Protein AF-A0A2A2HF12-F1 (afdb_monomer)

Radius of gyration: 17.42 Å; Cα contacts (8 Å, |Δi|>4): 321; chains: 1; bounding box: 44×40×50 Å

Organism: NCBI:txid1077256

InterPro domains:
  IPR019037 Restriction endonuclease, type II, Bsp6I [PF09504] (25-169)

Nearest PDB structures (foldseek):
  6e6w-assembly1_A  TM=2.725E-01  e=1.362E+00  Influenza A virus (A/California/04/2009(H1N1))
  6fs6-assembly3_C  TM=3.862E-01  e=2.871E+00  Influenza A virus (A/California/04/2009(H1N1))
  5w92-assembly1_A  TM=3.080E-01  e=2.104E+00  Influenza A virus (A/California/04/2009(H1N1))
  4awh-assembly2_B  TM=2.603E-01  e=9.982E-01  Influenza A virus (A/California/04/2009(H1N1))
  6fs7-assembly3_C  TM=2.817E-01  e=5.344E+00  Influenza A virus (A/California/04/2009(H1N1))

Foldseek 3Di:
DDFDWDWAAAPNDTWIFGWDADEPVCLVVLVVVLVVLQVVQVVCVVVVHDRDDDQLSQLNVCCHVVVKIFTDDIPPDDPVQPQAGIADPVVSFGEHEAEDQDPWDKDFDDLVCRGPWYKYKYQHDPPDSQQKIFIFTFPP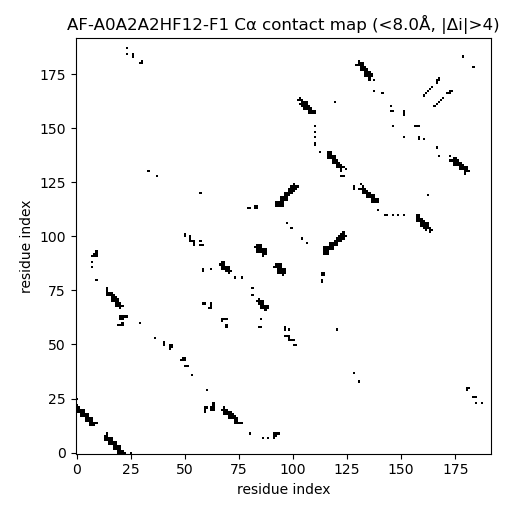VLSCVQDPPVNCVVVVGTDIHTCVPSPCVVPVTDTPDMDGSVCSNVVVVVPD

Structure (mmCIF, N/CA/C/O backbone):
data_AF-A0A2A2HF12-F1
#
_entry.id   AF-A0A2A2HF12-F1
#
loop_
_atom_site.group_PDB
_atom_site.id
_atom_site.type_symbol
_atom_site.label_atom_id
_atom_site.label_alt_id
_atom_site.label_comp_id
_atom_site.label_asym_id
_atom_site.label_entity_id
_atom_site.label_seq_id
_atom_site.pdbx_PDB_ins_code
_atom_site.Cartn_x
_atom_site.Cartn_y
_atom_site.Cartn_z
_atom_site.occupancy
_atom_site.B_iso_or_equiv
_atom_site.auth_seq_id
_atom_site.auth_comp_id
_atom_site.auth_asym_id
_atom_site.auth_atom_id
_atom_site.pdbx_PDB_model_num
ATOM 1 N N . MET A 1 1 ? 0.488 15.963 -9.360 1.00 73.38 1 MET A N 1
ATOM 2 C CA . MET A 1 1 ? -0.071 15.610 -8.038 1.00 73.38 1 MET A CA 1
ATOM 3 C C . MET A 1 1 ? -0.333 16.863 -7.217 1.00 73.38 1 MET A C 1
ATOM 5 O O . MET A 1 1 ? 0.590 17.632 -6.963 1.00 73.38 1 MET A O 1
ATOM 9 N N . LEU A 1 2 ? -1.583 17.084 -6.809 1.00 78.38 2 LEU A N 1
ATOM 10 C CA . LEU A 1 2 ? -1.971 18.212 -5.957 1.00 78.38 2 LEU A CA 1
ATOM 11 C C . LEU A 1 2 ? -2.192 17.734 -4.520 1.00 78.38 2 LEU A C 1
ATOM 13 O O . LEU A 1 2 ? -2.883 16.739 -4.296 1.00 78.38 2 LEU A O 1
ATOM 17 N N . VAL A 1 3 ? -1.643 18.471 -3.552 1.00 89.88 3 VAL A N 1
ATOM 18 C CA . VAL A 1 3 ? -1.994 18.303 -2.137 1.00 89.88 3 VAL A CA 1
ATOM 19 C C . VAL A 1 3 ? -3.239 19.138 -1.858 1.00 89.88 3 VAL A C 1
ATOM 21 O O . VAL A 1 3 ? -3.262 20.338 -2.138 1.00 89.88 3 VAL A O 1
ATOM 24 N N . LYS A 1 4 ? -4.280 18.505 -1.321 1.00 93.56 4 LYS A N 1
ATOM 25 C CA . LYS A 1 4 ? -5.558 19.139 -0.977 1.00 93.56 4 LYS A CA 1
ATOM 26 C C . LYS A 1 4 ? -5.859 18.927 0.501 1.00 93.56 4 LYS A C 1
ATOM 28 O O . LYS A 1 4 ? -5.403 17.956 1.096 1.00 93.56 4 LYS A O 1
ATOM 33 N N . GLN A 1 5 ? -6.638 19.830 1.086 1.00 95.38 5 GLN A N 1
ATOM 34 C CA . GLN A 1 5 ? -7.164 19.642 2.434 1.00 95.38 5 GLN A CA 1
ATOM 35 C C . GLN A 1 5 ? -8.533 18.984 2.371 1.00 95.38 5 GLN A C 1
ATOM 37 O O . GLN A 1 5 ? -9.434 19.495 1.710 1.00 95.38 5 GLN A O 1
ATOM 42 N N . HIS A 1 6 ? -8.674 17.867 3.075 1.00 95.88 6 HIS A N 1
ATOM 43 C CA . HIS A 1 6 ? -9.918 17.119 3.184 1.00 95.88 6 HIS A CA 1
ATOM 44 C C . HIS A 1 6 ? -10.176 16.710 4.632 1.00 95.88 6 HIS A C 1
ATOM 46 O O . HIS A 1 6 ? -9.245 16.518 5.415 1.00 95.88 6 HIS A O 1
ATOM 52 N N . GLU A 1 7 ? -11.451 16.577 4.984 1.00 95.12 7 GLU A N 1
ATOM 53 C CA . GLU A 1 7 ? -11.838 15.911 6.222 1.00 95.12 7 GLU A CA 1
ATOM 54 C C . GLU A 1 7 ? -11.757 14.394 6.045 1.00 95.12 7 GLU A C 1
ATOM 56 O O . GLU A 1 7 ? -12.198 13.852 5.029 1.00 95.12 7 GLU A O 1
ATOM 61 N N . ILE A 1 8 ? -11.193 13.719 7.043 1.00 94.62 8 ILE A N 1
ATOM 62 C CA . ILE A 1 8 ? -11.140 12.261 7.140 1.00 94.62 8 ILE A CA 1
ATOM 63 C C . ILE A 1 8 ? -11.745 11.813 8.467 1.00 94.62 8 ILE A C 1
ATOM 65 O O . ILE A 1 8 ? -11.625 12.502 9.482 1.00 94.62 8 ILE A O 1
ATOM 69 N N . MET A 1 9 ? -12.360 10.636 8.463 1.00 92.81 9 MET A N 1
ATOM 70 C CA . MET A 1 9 ? -12.906 10.010 9.664 1.00 92.81 9 MET A CA 1
ATOM 71 C C . MET A 1 9 ? -11.936 8.959 10.197 1.00 92.81 9 MET A C 1
ATOM 73 O O . MET A 1 9 ? -11.606 8.015 9.488 1.00 92.81 9 MET A O 1
ATOM 77 N N . VAL A 1 10 ? -11.511 9.108 11.451 1.00 90.38 10 VAL A N 1
ATOM 78 C CA . VAL A 1 10 ? -10.697 8.122 12.178 1.00 90.38 10 VAL A CA 1
ATOM 79 C C . VAL A 1 10 ? -11.354 7.897 13.535 1.00 90.38 10 VAL A C 1
ATOM 81 O O . VAL A 1 10 ? -11.611 8.859 14.258 1.00 90.38 10 VAL A O 1
ATOM 84 N N . ASP A 1 11 ? -11.696 6.650 13.864 1.00 86.56 11 ASP A N 1
ATOM 85 C CA . ASP A 1 11 ? -12.402 6.283 15.102 1.00 86.56 11 ASP A CA 1
ATOM 86 C C . ASP A 1 11 ? -13.636 7.149 15.402 1.00 86.56 11 ASP A C 1
ATOM 88 O O . ASP A 1 11 ? -13.843 7.649 16.512 1.00 86.56 11 ASP A O 1
ATOM 92 N N . ASN A 1 12 ? -14.477 7.335 14.380 1.00 88.12 12 ASN A N 1
ATOM 93 C CA . ASN A 1 12 ? -15.700 8.146 14.430 1.00 88.12 12 ASN A CA 1
ATOM 94 C C . ASN A 1 12 ? -15.470 9.631 14.772 1.00 88.12 12 ASN A C 1
ATOM 96 O O . ASN A 1 12 ? -16.399 10.322 15.193 1.00 88.12 12 ASN A O 1
ATOM 100 N N . LYS A 1 13 ? -14.251 10.145 14.580 1.00 91.50 13 LYS A N 1
ATOM 101 C CA . LYS A 1 13 ? -13.913 11.564 14.731 1.00 91.50 13 LYS A CA 1
ATOM 102 C C . LYS A 1 13 ? -13.411 12.133 13.411 1.00 91.50 13 LYS A C 1
ATOM 104 O O . LYS A 1 13 ? -12.653 11.474 12.706 1.00 91.50 13 LYS A O 1
ATOM 109 N N . SER A 1 14 ? -13.829 13.361 13.110 1.00 93.00 14 SER A N 1
ATOM 110 C CA . SER A 1 14 ? -13.362 14.094 11.931 1.00 93.00 14 SER A CA 1
ATOM 111 C C . SER A 1 14 ? -12.037 14.794 12.227 1.00 93.00 14 SER A C 1
ATOM 113 O O . SER A 1 14 ? -11.869 15.419 13.280 1.00 93.00 14 SER A O 1
ATOM 115 N N . TYR A 1 15 ? -11.108 14.693 11.283 1.00 93.94 15 TYR A N 1
ATOM 116 C CA . TYR A 1 15 ? -9.823 15.375 11.293 1.00 93.94 15 TYR A CA 1
ATOM 117 C C . TYR A 1 15 ? -9.577 16.041 9.944 1.00 93.94 15 TYR A C 1
ATOM 119 O O . TYR A 1 15 ? -9.858 15.465 8.898 1.00 93.94 15 TYR A O 1
ATOM 127 N N . LEU A 1 16 ? -8.982 17.234 9.961 1.00 95.44 16 LEU A N 1
ATOM 128 C CA . LEU A 1 16 ? -8.516 17.884 8.740 1.00 95.44 16 LEU A CA 1
ATOM 129 C C . LEU A 1 16 ? -7.139 17.328 8.361 1.00 95.44 16 LEU A C 1
ATOM 131 O O . LEU A 1 16 ? -6.196 17.425 9.154 1.00 95.44 16 LEU A O 1
ATOM 135 N N . ALA A 1 17 ? -7.015 16.792 7.151 1.00 94.44 17 ALA A N 1
ATOM 136 C CA . ALA A 1 17 ? -5.791 16.201 6.636 1.00 94.44 17 ALA A CA 1
ATOM 137 C C . ALA A 1 17 ? -5.347 16.852 5.320 1.00 94.44 17 ALA A C 1
ATOM 139 O O . ALA A 1 17 ? -6.160 17.144 4.445 1.00 94.44 17 ALA A O 1
ATOM 140 N N . ASP A 1 18 ? -4.038 17.050 5.185 1.00 95.00 18 ASP A N 1
ATOM 141 C CA . ASP A 1 18 ? -3.383 17.336 3.917 1.00 95.00 18 ASP A CA 1
ATOM 142 C C . ASP A 1 18 ? -3.177 15.997 3.193 1.00 95.00 18 ASP A C 1
ATOM 144 O O . ASP A 1 18 ? -2.367 15.165 3.618 1.00 95.00 18 ASP A O 1
ATOM 148 N N . VAL A 1 19 ? -3.909 15.783 2.103 1.00 95.38 19 VAL A N 1
ATOM 149 C CA . VAL A 1 19 ? -3.901 14.534 1.337 1.00 95.38 19 VAL A CA 1
ATOM 150 C C . VAL A 1 19 ? -3.358 14.736 -0.070 1.00 95.38 19 VAL A C 1
ATOM 152 O O . VAL A 1 19 ? -3.600 15.766 -0.701 1.00 95.38 19 VAL A O 1
ATOM 155 N N . THR A 1 20 ? -2.631 13.741 -0.570 1.00 95.88 20 THR A N 1
ATOM 156 C CA . THR A 1 20 ? -2.231 13.656 -1.978 1.00 95.88 20 THR A CA 1
ATOM 157 C C . THR A 1 20 ? -3.188 12.717 -2.694 1.00 95.88 20 THR A C 1
ATOM 159 O O . THR A 1 20 ? -3.392 11.585 -2.256 1.00 95.88 20 THR A O 1
ATOM 162 N N . ILE A 1 21 ? -3.757 13.188 -3.802 1.00 95.25 21 ILE A N 1
ATOM 163 C CA . ILE A 1 21 ? -4.673 12.413 -4.643 1.00 95.25 21 ILE A CA 1
ATOM 164 C C . ILE A 1 21 ? -4.013 12.276 -6.020 1.00 95.25 21 ILE A C 1
ATOM 166 O O . ILE A 1 21 ? -3.978 13.263 -6.758 1.00 95.25 21 ILE A O 1
ATOM 170 N N . PRO A 1 22 ? -3.418 11.112 -6.336 1.00 93.31 22 PRO A N 1
ATOM 171 C CA . PRO A 1 22 ? -2.867 10.847 -7.658 1.00 93.31 22 PRO A CA 1
ATOM 172 C C . PRO A 1 22 ? -3.969 10.817 -8.713 1.00 93.31 22 PRO A C 1
ATOM 174 O O . PRO A 1 22 ? -5.033 10.240 -8.489 1.00 93.31 22 PRO A O 1
ATOM 177 N N . GLU A 1 23 ? -3.696 11.403 -9.871 1.00 91.31 23 GLU A N 1
ATOM 178 C CA . GLU A 1 23 ? -4.599 11.378 -11.021 1.00 91.31 23 GLU A CA 1
ATOM 179 C C . GLU A 1 23 ? -3.947 10.607 -12.180 1.00 91.31 23 GLU A C 1
ATOM 181 O O . GLU A 1 23 ? -2.720 10.523 -12.246 1.00 91.31 23 GLU A O 1
ATOM 186 N N . PRO A 1 24 ? -4.720 10.058 -13.136 1.00 89.81 24 PRO A N 1
ATOM 187 C CA . PRO A 1 24 ? -4.148 9.354 -14.287 1.00 89.81 24 PRO A CA 1
ATOM 188 C C . PRO A 1 24 ? -3.141 10.189 -15.092 1.00 89.81 24 PRO A C 1
ATOM 190 O O . PRO A 1 24 ? -2.197 9.641 -15.651 1.00 89.81 24 PRO A O 1
ATOM 193 N N . SER A 1 25 ? -3.289 11.518 -15.109 1.00 90.88 25 SER A N 1
ATOM 194 C CA . SER A 1 25 ? -2.327 12.438 -15.732 1.00 90.88 25 SER A CA 1
ATOM 195 C C . SER A 1 25 ? -0.954 12.459 -15.056 1.00 90.88 25 SER A C 1
ATOM 197 O O . SER A 1 25 ? -0.003 12.973 -15.634 1.00 90.88 25 SER A O 1
ATOM 199 N N . ASP A 1 26 ? -0.831 11.929 -13.837 1.00 91.75 26 ASP A N 1
ATOM 200 C CA . ASP A 1 26 ? 0.446 11.810 -13.138 1.00 91.75 26 ASP A CA 1
ATOM 201 C C . ASP A 1 26 ? 1.234 10.556 -13.558 1.00 91.75 26 ASP A C 1
ATOM 203 O O . ASP A 1 26 ? 2.390 10.420 -13.160 1.00 91.75 26 ASP A O 1
ATOM 207 N N . LEU A 1 27 ? 0.651 9.641 -14.345 1.00 91.56 27 LEU A N 1
ATOM 208 C CA . LEU A 1 27 ? 1.225 8.322 -14.642 1.00 91.56 27 LEU A CA 1
ATOM 209 C C . LEU A 1 27 ? 2.630 8.385 -15.262 1.00 91.56 27 LEU A C 1
ATOM 211 O O . LEU A 1 27 ? 3.490 7.590 -14.887 1.00 91.56 27 LEU A O 1
ATOM 215 N N . ASP A 1 28 ? 2.906 9.375 -16.112 1.00 91.88 28 ASP A N 1
ATOM 216 C CA . ASP A 1 28 ? 4.245 9.584 -16.679 1.00 91.88 28 ASP A CA 1
ATOM 217 C C . ASP A 1 28 ? 5.303 9.837 -15.593 1.00 91.88 28 ASP A C 1
ATOM 219 O O . ASP A 1 28 ? 6.453 9.415 -15.729 1.00 91.88 28 ASP A O 1
ATOM 223 N N . TYR A 1 29 ? 4.936 10.495 -14.487 1.00 92.88 29 T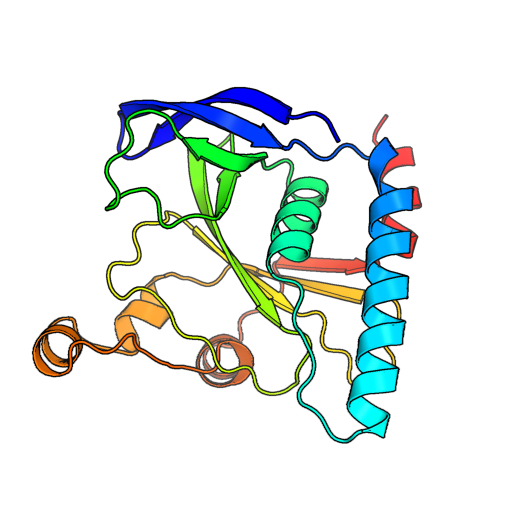YR A N 1
ATOM 224 C CA . TYR A 1 29 ? 5.828 10.658 -13.338 1.00 92.88 29 TYR A CA 1
ATOM 225 C C . TYR A 1 29 ? 6.014 9.348 -12.576 1.00 92.88 29 TYR A C 1
ATOM 227 O O . TYR A 1 29 ? 7.117 9.080 -12.105 1.00 92.88 29 TYR A O 1
ATOM 235 N N . PHE A 1 30 ? 4.972 8.518 -12.464 1.00 93.25 30 PHE A N 1
ATOM 236 C CA . PHE A 1 30 ? 5.097 7.213 -11.813 1.00 93.25 30 PHE A CA 1
ATOM 237 C C . PHE A 1 30 ? 6.054 6.294 -12.572 1.00 93.25 30 PHE A C 1
ATOM 239 O O . PHE A 1 30 ? 6.917 5.678 -11.950 1.00 93.25 30 PHE A O 1
ATOM 246 N N . ILE A 1 31 ? 5.935 6.251 -13.901 1.00 92.81 31 ILE A N 1
ATOM 247 C CA . ILE A 1 31 ? 6.840 5.508 -14.787 1.00 92.81 31 ILE A CA 1
ATOM 248 C C . ILE A 1 31 ? 8.278 6.002 -14.591 1.00 92.81 31 ILE A C 1
ATOM 250 O O . ILE A 1 31 ? 9.157 5.205 -14.278 1.00 92.81 31 ILE A O 1
ATOM 254 N N . GLN A 1 32 ? 8.510 7.317 -14.650 1.00 93.69 32 GLN A N 1
ATOM 255 C CA . GLN A 1 32 ? 9.850 7.883 -14.453 1.00 93.69 32 GLN A CA 1
ATOM 256 C C . GLN A 1 32 ? 10.453 7.571 -13.076 1.00 93.69 32 GLN A C 1
ATOM 258 O O . GLN A 1 32 ? 11.658 7.345 -12.972 1.00 93.69 32 GLN A O 1
ATOM 263 N N . ILE A 1 33 ? 9.652 7.592 -12.003 1.00 94.25 33 ILE A N 1
ATOM 264 C CA . ILE A 1 33 ? 10.124 7.237 -10.656 1.00 94.25 33 ILE A CA 1
ATOM 265 C C . ILE A 1 33 ? 10.504 5.756 -10.604 1.00 94.25 33 ILE A C 1
ATOM 267 O O . ILE A 1 33 ? 11.565 5.423 -10.078 1.00 94.25 33 ILE A O 1
ATOM 271 N N . TYR A 1 34 ? 9.660 4.885 -11.161 1.00 92.56 34 TYR A N 1
ATOM 272 C CA . TYR A 1 34 ? 9.899 3.447 -11.197 1.00 92.56 34 TYR A CA 1
ATOM 273 C C . TYR A 1 34 ? 11.176 3.098 -11.973 1.00 92.56 34 TYR A C 1
ATOM 275 O O . TYR A 1 34 ? 11.995 2.336 -11.471 1.00 92.56 34 TYR A O 1
ATOM 283 N N . GLU A 1 35 ? 11.388 3.695 -13.147 1.00 91.94 35 GLU A N 1
ATOM 284 C CA . GLU A 1 35 ? 12.591 3.471 -13.962 1.00 91.94 35 GLU A CA 1
ATOM 285 C C . GLU A 1 35 ? 13.860 3.902 -13.221 1.00 91.94 35 GLU A C 1
ATOM 287 O O . GLU A 1 35 ? 14.800 3.126 -13.090 1.00 91.94 35 GLU A O 1
ATOM 292 N N . LYS A 1 36 ? 13.859 5.096 -12.615 1.00 94.25 36 LYS A N 1
ATOM 293 C CA . LYS A 1 36 ? 15.002 5.579 -11.818 1.00 94.25 36 LYS A CA 1
ATOM 294 C C . LYS A 1 36 ? 15.292 4.709 -10.603 1.00 94.25 36 LYS A C 1
ATOM 296 O O . LYS A 1 36 ? 16.439 4.579 -10.179 1.00 94.25 36 LYS A O 1
ATOM 301 N N . TRP A 1 37 ? 14.247 4.174 -9.988 1.00 92.69 37 TRP A N 1
ATOM 302 C CA . TRP A 1 37 ? 14.384 3.251 -8.874 1.00 92.69 37 TRP A CA 1
ATOM 303 C C . TRP A 1 37 ? 14.970 1.916 -9.308 1.00 92.69 37 TRP A C 1
ATOM 305 O O . TRP A 1 37 ? 15.816 1.371 -8.601 1.00 92.69 37 TRP A O 1
ATOM 315 N N . PHE A 1 38 ? 14.548 1.416 -10.464 1.00 90.00 38 PHE A N 1
ATOM 316 C CA . PHE A 1 38 ? 15.109 0.210 -11.040 1.00 90.00 38 PHE A CA 1
ATOM 317 C C . PHE A 1 38 ? 16.602 0.384 -11.348 1.00 90.00 38 PHE A C 1
ATOM 319 O O . PHE A 1 38 ? 17.396 -0.410 -10.848 1.00 90.00 38 PHE A O 1
ATOM 326 N N . ASP A 1 39 ? 16.993 1.480 -12.007 1.00 91.38 39 ASP A N 1
ATOM 327 C CA . ASP A 1 39 ? 18.406 1.809 -12.255 1.00 91.38 39 ASP A CA 1
ATOM 328 C C . ASP A 1 39 ? 19.221 1.824 -10.946 1.00 91.38 39 ASP A C 1
ATOM 330 O O . ASP A 1 39 ? 20.335 1.305 -10.869 1.00 91.38 39 ASP A O 1
ATOM 334 N N . LEU A 1 40 ? 18.660 2.398 -9.873 1.00 92.81 40 LEU A N 1
ATOM 335 C CA . LEU A 1 40 ? 19.301 2.409 -8.558 1.00 92.81 40 LEU A CA 1
ATOM 336 C C . LEU A 1 40 ? 19.463 0.996 -7.981 1.00 92.81 40 LEU A C 1
ATOM 338 O O . LEU A 1 40 ? 20.497 0.705 -7.383 1.00 92.81 40 LEU A O 1
ATOM 342 N N . ILE A 1 41 ? 18.457 0.130 -8.116 1.00 89.94 41 ILE A N 1
ATOM 343 C CA . ILE A 1 41 ? 18.537 -1.260 -7.653 1.00 89.94 41 ILE A CA 1
ATOM 344 C C . ILE A 1 41 ? 19.634 -2.012 -8.399 1.00 89.94 41 ILE A C 1
ATOM 346 O O . ILE A 1 41 ? 20.419 -2.693 -7.742 1.00 89.94 41 ILE A O 1
ATOM 350 N N . GLU A 1 42 ? 19.707 -1.880 -9.724 1.00 88.69 42 GLU A N 1
ATOM 351 C CA . GLU A 1 42 ? 20.742 -2.540 -10.525 1.00 88.69 42 GLU A CA 1
ATOM 352 C C . GLU A 1 42 ? 22.137 -2.105 -10.074 1.00 88.69 42 GLU A C 1
ATOM 354 O O . GLU A 1 42 ? 22.982 -2.950 -9.775 1.00 88.69 42 GLU A O 1
ATOM 359 N N . LEU A 1 43 ? 22.345 -0.797 -9.892 1.00 91.75 43 LEU A N 1
ATOM 360 C CA . LEU A 1 43 ? 23.600 -0.271 -9.358 1.00 91.75 43 LEU A CA 1
ATOM 361 C C . LEU A 1 43 ? 23.911 -0.843 -7.967 1.00 91.75 43 LEU A C 1
ATOM 363 O O . LEU A 1 43 ? 25.026 -1.288 -7.718 1.00 91.75 43 LEU A O 1
ATOM 367 N N . LEU A 1 44 ? 22.949 -0.866 -7.041 1.00 91.62 44 LEU A N 1
ATOM 368 C CA . LEU A 1 44 ? 23.165 -1.420 -5.698 1.00 91.62 44 LEU A CA 1
ATOM 369 C C . LEU A 1 44 ? 23.506 -2.917 -5.730 1.00 91.62 44 LEU A C 1
ATOM 371 O O . LEU A 1 44 ? 24.363 -3.357 -4.956 1.00 91.62 44 LEU A O 1
ATOM 375 N N . ASP A 1 45 ? 22.877 -3.681 -6.622 1.00 87.75 45 ASP A N 1
ATOM 376 C CA . ASP A 1 45 ? 23.154 -5.103 -6.815 1.00 87.75 45 ASP A CA 1
ATOM 377 C C . ASP A 1 45 ? 24.590 -5.325 -7.331 1.00 87.75 45 ASP A C 1
ATOM 379 O O . ASP A 1 45 ? 25.277 -6.230 -6.843 1.00 87.75 45 ASP A O 1
ATOM 383 N N . GLU A 1 46 ? 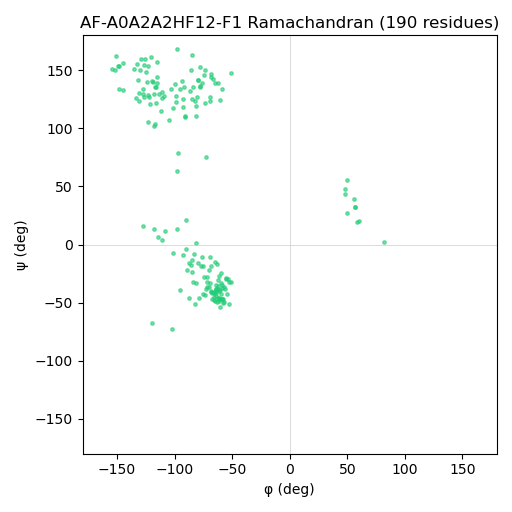25.105 -4.468 -8.224 1.00 91.00 46 GLU A N 1
ATOM 384 C CA . GLU A 1 46 ? 26.512 -4.503 -8.669 1.00 91.00 46 GLU A CA 1
ATOM 385 C C . GLU A 1 46 ? 27.495 -4.328 -7.499 1.00 91.00 46 GLU A C 1
ATOM 387 O O . GLU A 1 46 ? 28.524 -5.010 -7.424 1.00 91.00 46 GLU A O 1
ATOM 392 N N . PHE A 1 47 ? 27.153 -3.471 -6.534 1.00 92.38 47 PHE A N 1
ATOM 393 C CA . PHE A 1 47 ? 27.925 -3.279 -5.301 1.00 92.38 47 PHE A CA 1
ATOM 394 C C . PHE A 1 47 ? 27.643 -4.336 -4.222 1.00 92.38 47 PHE A C 1
ATOM 396 O O . PHE A 1 47 ? 28.247 -4.284 -3.146 1.00 92.38 47 PHE A O 1
ATOM 403 N N . LYS A 1 48 ? 26.771 -5.319 -4.490 1.00 89.44 48 LYS A N 1
ATOM 404 C CA . LYS A 1 48 ? 26.316 -6.338 -3.525 1.00 89.44 48 LYS A CA 1
ATOM 405 C C . LYS A 1 48 ? 25.694 -5.721 -2.267 1.00 89.44 48 LYS A C 1
ATOM 407 O O . LYS A 1 48 ? 25.822 -6.264 -1.166 1.00 89.44 48 LYS A O 1
ATOM 412 N N . CYS A 1 49 ? 25.053 -4.568 -2.421 1.00 87.88 49 CYS A N 1
ATOM 413 C CA . CYS A 1 49 ? 24.302 -3.905 -1.368 1.00 87.88 49 CYS A CA 1
ATOM 414 C C . CYS A 1 49 ? 22.876 -4.462 -1.278 1.00 87.88 49 CYS A C 1
ATOM 416 O O . CYS A 1 49 ? 22.373 -5.112 -2.189 1.00 87.88 49 CYS A O 1
ATOM 418 N N . GLY A 1 50 ? 22.209 -4.202 -0.151 1.00 81.88 50 GLY A N 1
ATOM 419 C CA . GLY A 1 50 ? 20.778 -4.469 -0.042 1.00 81.88 50 GLY A CA 1
ATOM 420 C C . GLY A 1 50 ? 19.983 -3.542 -0.962 1.00 81.88 50 GLY A C 1
ATOM 421 O O . GLY A 1 50 ? 20.308 -2.360 -1.089 1.00 81.88 50 GLY A O 1
ATOM 422 N N . ARG A 1 51 ? 18.921 -4.072 -1.572 1.00 86.38 51 ARG A N 1
ATOM 423 C CA . ARG A 1 51 ? 18.000 -3.286 -2.396 1.00 86.38 51 ARG A CA 1
ATOM 424 C C . ARG A 1 51 ? 17.195 -2.314 -1.537 1.00 86.38 51 ARG A C 1
ATOM 426 O O . ARG A 1 51 ? 16.780 -2.648 -0.429 1.00 86.38 51 ARG A O 1
ATOM 433 N N . VAL A 1 52 ? 16.927 -1.130 -2.081 1.00 87.88 52 VAL A N 1
ATOM 434 C CA . VAL A 1 52 ? 16.024 -0.146 -1.469 1.00 87.88 52 VAL A CA 1
ATOM 435 C C . VAL A 1 52 ? 14.592 -0.437 -1.915 1.00 87.88 52 VAL A C 1
ATOM 437 O O . VAL A 1 52 ? 14.343 -0.627 -3.106 1.00 87.88 52 VAL A O 1
ATOM 440 N N . CYS A 1 53 ? 13.650 -0.464 -0.973 1.00 84.75 53 CYS A N 1
ATOM 441 C CA . CYS A 1 53 ? 12.216 -0.502 -1.266 1.00 84.75 53 CY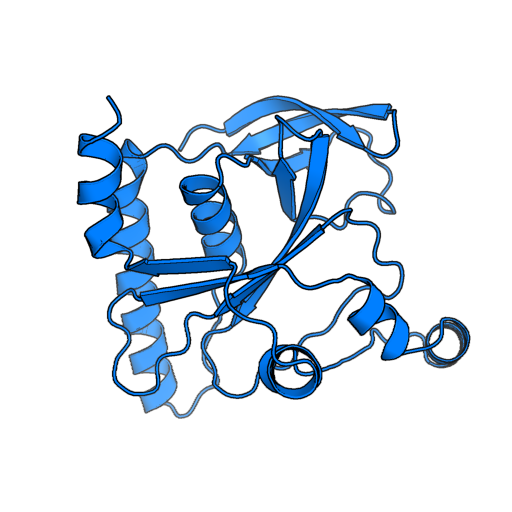S A CA 1
ATOM 442 C C . CYS A 1 53 ? 11.659 0.930 -1.281 1.00 84.75 53 CYS A C 1
ATOM 444 O O . CYS A 1 53 ? 12.052 1.736 -0.440 1.00 84.75 53 CYS A O 1
ATOM 446 N N . LEU A 1 54 ? 10.753 1.253 -2.210 1.00 84.88 54 LEU A N 1
ATOM 447 C CA . LEU A 1 54 ? 10.077 2.555 -2.244 1.00 84.88 54 LEU A CA 1
ATOM 448 C C . LEU A 1 54 ? 8.695 2.487 -1.583 1.00 84.88 54 LEU A C 1
ATOM 450 O O . LEU A 1 54 ? 7.668 2.456 -2.268 1.00 84.88 54 LEU A O 1
ATOM 454 N N . SER A 1 55 ? 8.666 2.504 -0.252 1.00 85.00 55 SER A N 1
ATOM 455 C CA . SER A 1 55 ? 7.428 2.551 0.540 1.00 85.00 55 SER A CA 1
ATOM 456 C C . SER A 1 55 ? 6.510 3.701 0.114 1.00 85.00 55 SER A C 1
ATOM 458 O O . SER A 1 55 ? 5.371 3.477 -0.290 1.00 85.00 55 SER A O 1
ATOM 460 N N . GLU A 1 56 ? 7.039 4.916 0.045 1.00 88.81 56 GLU A N 1
ATOM 461 C CA . GLU A 1 56 ? 6.273 6.139 -0.195 1.00 88.81 56 GLU A CA 1
ATOM 462 C C . GLU A 1 56 ? 5.713 6.202 -1.621 1.00 88.81 56 GLU A C 1
ATOM 464 O O . GLU A 1 56 ? 4.621 6.720 -1.862 1.00 88.81 56 GLU A O 1
ATOM 469 N N . PHE A 1 57 ? 6.448 5.649 -2.588 1.00 92.44 57 PHE A N 1
ATOM 470 C CA . PHE A 1 57 ? 5.957 5.488 -3.956 1.00 92.44 57 PHE A CA 1
ATOM 471 C C . PHE A 1 57 ? 4.825 4.462 -4.018 1.00 92.44 57 PHE A C 1
ATOM 473 O O . PHE A 1 57 ? 3.830 4.677 -4.709 1.00 92.44 57 PHE A O 1
ATOM 480 N N . SER A 1 58 ? 4.964 3.357 -3.282 1.00 94.19 58 SER A N 1
ATOM 481 C CA . SER A 1 58 ? 3.975 2.283 -3.267 1.00 94.19 58 SER A CA 1
ATOM 482 C C . SER A 1 58 ? 2.624 2.739 -2.702 1.00 94.19 58 SER A C 1
ATOM 484 O O . SER A 1 58 ? 1.587 2.357 -3.241 1.00 94.19 58 SER A O 1
ATOM 486 N N . GLU A 1 59 ? 2.621 3.645 -1.718 1.00 95.50 59 GLU A N 1
ATOM 487 C CA . GLU A 1 59 ? 1.415 4.309 -1.201 1.00 95.50 59 GLU A CA 1
ATOM 488 C C . GLU A 1 59 ? 0.696 5.124 -2.287 1.00 95.50 59 GLU A C 1
ATOM 490 O O . GLU A 1 59 ? -0.521 5.027 -2.461 1.00 95.50 59 GLU A O 1
ATOM 495 N N . LEU A 1 60 ? 1.447 5.926 -3.051 1.00 95.12 60 LEU A N 1
ATOM 496 C CA . LEU A 1 60 ? 0.893 6.730 -4.141 1.00 95.12 60 LEU A CA 1
ATOM 497 C C . LEU A 1 60 ? 0.359 5.841 -5.269 1.00 95.12 60 LEU A C 1
ATOM 499 O O . LEU A 1 60 ? -0.719 6.102 -5.800 1.00 95.12 60 LEU A O 1
ATOM 503 N N . LEU A 1 61 ? 1.083 4.777 -5.617 1.00 94.69 61 LEU A N 1
ATOM 504 C CA . LEU A 1 61 ? 0.666 3.849 -6.665 1.00 94.69 61 LEU A CA 1
ATOM 505 C C . LEU A 1 61 ? -0.609 3.103 -6.257 1.00 94.69 61 LEU A C 1
ATOM 507 O O . LEU A 1 61 ? -1.528 2.960 -7.061 1.00 94.69 61 LEU A O 1
ATOM 511 N N . PHE A 1 62 ? -0.700 2.697 -4.988 1.00 96.19 62 PHE A N 1
ATOM 512 C CA . PHE A 1 62 ? -1.915 2.133 -4.413 1.00 96.19 62 PHE A CA 1
ATOM 513 C C . PHE A 1 62 ? -3.093 3.102 -4.515 1.00 96.19 62 PHE A C 1
ATOM 515 O O . PHE A 1 62 ? -4.177 2.702 -4.944 1.00 96.19 62 PHE A O 1
ATOM 522 N N . CYS A 1 63 ? -2.881 4.370 -4.151 1.00 96.19 63 CYS A N 1
ATOM 523 C CA . CYS A 1 63 ? -3.903 5.409 -4.231 1.00 96.19 63 CYS A CA 1
ATOM 524 C C . CYS A 1 63 ? -4.415 5.615 -5.657 1.00 96.19 63 CYS A C 1
ATOM 526 O O . CYS A 1 63 ? -5.629 5.693 -5.843 1.00 96.19 63 CYS A O 1
ATOM 528 N N . LEU A 1 64 ? -3.516 5.633 -6.647 1.00 94.62 64 LEU A N 1
ATOM 529 C CA . LEU A 1 64 ? -3.868 5.772 -8.060 1.00 94.62 64 LEU A CA 1
ATOM 530 C C . LEU A 1 64 ? -4.830 4.663 -8.512 1.00 94.62 64 LEU A C 1
ATOM 532 O O . LEU A 1 64 ? -5.874 4.952 -9.091 1.00 94.62 64 LEU A O 1
ATOM 536 N N . VAL A 1 65 ? -4.507 3.400 -8.214 1.00 94.75 65 VAL A N 1
ATOM 537 C CA . VAL A 1 65 ? -5.269 2.249 -8.733 1.00 94.75 65 VAL A CA 1
ATOM 538 C C . VAL A 1 65 ? -6.496 1.876 -7.891 1.00 94.75 65 VAL A C 1
ATOM 540 O O . VAL A 1 65 ? -7.386 1.200 -8.399 1.00 94.75 65 VAL A O 1
ATOM 543 N N . ASN A 1 66 ? -6.584 2.323 -6.631 1.00 94.69 66 ASN A N 1
ATOM 544 C CA . ASN A 1 66 ? -7.712 2.030 -5.729 1.00 94.69 66 ASN A CA 1
ATOM 545 C C . ASN A 1 66 ? -8.601 3.244 -5.406 1.00 94.69 66 ASN A C 1
ATOM 547 O O . ASN A 1 66 ? -9.536 3.113 -4.618 1.00 94.69 66 ASN A O 1
ATOM 551 N N . ASN A 1 67 ? -8.343 4.415 -6.002 1.00 93.88 67 ASN A N 1
ATOM 552 C CA . ASN A 1 67 ? -9.043 5.672 -5.696 1.00 93.88 67 ASN A CA 1
ATOM 553 C C . ASN A 1 67 ? -8.985 6.050 -4.201 1.00 93.88 67 ASN A C 1
ATOM 555 O O . ASN A 1 67 ? -9.961 6.536 -3.622 1.00 93.88 67 ASN A O 1
ATOM 559 N N . CYS A 1 68 ? -7.833 5.812 -3.576 1.00 96.19 68 CYS A N 1
ATOM 560 C CA . CYS A 1 68 ? -7.566 6.203 -2.194 1.00 96.19 68 CYS A CA 1
ATOM 561 C C . CYS A 1 68 ? -6.787 7.520 -2.140 1.00 96.19 68 CYS A C 1
ATOM 563 O O . CYS A 1 68 ? -6.292 8.030 -3.145 1.00 96.19 68 CYS A O 1
ATOM 565 N N . TRP A 1 69 ? -6.695 8.088 -0.944 1.00 96.50 69 TRP A N 1
ATOM 566 C CA . TRP A 1 69 ? -5.940 9.301 -0.669 1.00 96.50 69 TRP A CA 1
ATOM 567 C C . TRP A 1 69 ? -4.729 8.962 0.184 1.00 96.50 69 TRP A C 1
ATOM 569 O O . TRP A 1 69 ? -4.876 8.308 1.216 1.00 96.50 69 TRP A O 1
ATOM 579 N N . ARG A 1 70 ? -3.548 9.447 -0.196 1.00 95.69 70 ARG A N 1
ATOM 580 C CA . ARG A 1 70 ? -2.364 9.340 0.656 1.00 95.69 70 ARG A CA 1
ATOM 581 C C . ARG A 1 70 ? -2.410 10.442 1.707 1.00 95.69 70 ARG A C 1
ATOM 583 O O . ARG A 1 70 ? -2.521 11.619 1.353 1.00 95.69 70 ARG A O 1
ATOM 590 N N . CYS A 1 71 ? -2.289 10.090 2.979 1.00 92.94 71 CYS A N 1
ATOM 591 C CA . CYS A 1 71 ? -2.350 11.041 4.084 1.00 92.94 71 CYS A CA 1
ATOM 592 C C . CYS A 1 71 ? -0.952 11.569 4.429 1.00 92.94 71 CYS A C 1
ATOM 594 O O . CYS A 1 71 ? -0.135 10.859 4.998 1.00 92.94 71 CYS A O 1
ATOM 596 N N . ASN A 1 72 ? -0.666 12.843 4.135 1.00 89.31 72 ASN A N 1
ATOM 597 C CA . ASN A 1 72 ? 0.656 13.424 4.414 1.00 89.31 72 ASN A CA 1
ATOM 598 C C . ASN A 1 72 ? 0.742 13.987 5.838 1.00 89.31 72 ASN A C 1
ATOM 600 O O . ASN A 1 72 ? 1.723 13.803 6.559 1.00 89.31 72 ASN A O 1
ATOM 604 N N . ASN A 1 73 ? -0.288 14.731 6.243 1.00 87.94 73 ASN A N 1
ATOM 605 C CA . ASN A 1 73 ? -0.343 15.364 7.551 1.00 87.94 73 ASN A CA 1
ATOM 606 C C . ASN A 1 73 ? -1.785 15.448 8.036 1.00 87.94 73 ASN A C 1
ATOM 608 O O . ASN A 1 73 ? -2.660 15.873 7.296 1.00 87.94 73 ASN A O 1
ATOM 612 N N . ILE A 1 74 ? -2.025 15.087 9.293 1.00 89.44 74 ILE A N 1
ATOM 613 C CA . ILE A 1 74 ? -3.358 15.104 9.896 1.00 89.44 74 ILE A CA 1
ATOM 614 C C . ILE A 1 74 ? -3.295 16.033 11.104 1.00 89.44 74 ILE A C 1
ATOM 616 O O . ILE A 1 74 ? -2.490 15.834 12.019 1.00 89.44 74 ILE A O 1
ATOM 620 N N . LYS A 1 75 ? -4.112 17.084 11.097 1.00 88.56 75 LYS A N 1
ATOM 621 C CA . LYS A 1 75 ? -4.093 18.119 12.132 1.00 88.56 75 LYS A CA 1
ATOM 622 C C . LYS A 1 75 ? -4.798 17.620 13.389 1.00 88.56 75 LYS A C 1
ATOM 624 O O . LYS A 1 75 ? -5.880 17.048 13.316 1.00 88.56 75 LYS A O 1
ATOM 629 N N . ASN A 1 76 ? -4.200 17.894 14.549 1.00 85.44 76 ASN A N 1
ATOM 630 C CA . ASN A 1 76 ? -4.760 17.597 15.875 1.00 85.44 76 ASN A CA 1
ATOM 631 C C . ASN A 1 76 ? -5.087 16.113 16.135 1.00 85.44 76 ASN A C 1
ATOM 633 O O . ASN A 1 76 ? -5.841 15.803 17.059 1.00 85.44 76 ASN A O 1
ATOM 637 N N . ILE A 1 77 ? -4.510 15.189 15.361 1.00 83.25 77 ILE A N 1
ATOM 638 C CA . ILE A 1 77 ? -4.615 13.758 15.642 1.00 83.25 77 ILE A CA 1
ATOM 639 C C . ILE A 1 77 ? -3.625 13.364 16.742 1.00 83.25 77 ILE A C 1
ATOM 641 O O . ILE A 1 77 ? -2.496 13.860 16.803 1.00 83.25 77 ILE A O 1
ATOM 645 N N . SER A 1 78 ? -4.046 12.468 17.634 1.00 75.56 78 SER A N 1
ATOM 646 C CA . SER A 1 78 ? -3.124 11.893 18.613 1.00 75.56 78 SER A CA 1
ATOM 647 C C . SER A 1 78 ? -2.110 10.996 17.896 1.00 75.56 78 SER A C 1
ATOM 649 O O . SER A 1 78 ? -2.463 10.338 16.918 1.00 75.56 78 SER A O 1
ATOM 651 N N . LYS A 1 79 ? -0.867 10.918 18.394 1.00 69.56 79 LYS A N 1
ATOM 652 C CA . LYS A 1 79 ? 0.151 10.021 17.813 1.00 69.56 79 LYS A CA 1
ATOM 653 C C . LYS A 1 79 ? -0.311 8.561 17.740 1.00 69.56 79 LYS A C 1
ATOM 655 O O . LYS A 1 79 ? 0.082 7.884 16.811 1.00 69.56 79 LYS A O 1
ATOM 660 N N . ALA A 1 80 ? -1.173 8.116 18.658 1.00 61.69 80 ALA A N 1
ATOM 661 C CA . ALA A 1 80 ? -1.692 6.747 18.684 1.00 61.69 80 ALA A CA 1
ATOM 662 C C . ALA A 1 80 ? -2.656 6.404 17.528 1.00 61.69 80 ALA A C 1
ATOM 664 O O . ALA A 1 80 ? -3.008 5.242 17.369 1.00 61.69 80 ALA A O 1
ATOM 665 N N . TYR A 1 81 ? -3.101 7.399 16.749 1.00 64.00 81 TYR A N 1
ATOM 666 C CA . TYR A 1 81 ? -3.988 7.209 15.593 1.00 64.00 81 TYR A CA 1
ATOM 667 C C . TYR A 1 81 ? -3.308 7.562 14.263 1.00 64.00 81 TYR A C 1
ATOM 669 O O . TYR A 1 81 ? -3.984 7.623 13.244 1.00 64.00 81 TYR A O 1
ATOM 677 N N . LYS A 1 82 ? -2.003 7.867 14.259 1.00 67.62 82 LYS A N 1
ATOM 678 C CA . LYS A 1 82 ? -1.288 8.344 13.061 1.00 67.62 82 LYS A CA 1
ATOM 679 C C . LYS A 1 82 ? -0.519 7.232 12.331 1.00 67.62 82 LYS A C 1
ATOM 681 O O . LYS A 1 82 ? 0.320 7.535 11.493 1.00 67.62 82 LYS A O 1
ATOM 686 N N . ASP A 1 83 ? -0.789 5.975 12.661 1.00 78.31 83 ASP A N 1
ATOM 687 C CA . ASP A 1 83 ? -0.089 4.818 12.099 1.00 78.31 83 ASP A CA 1
ATOM 688 C C . ASP A 1 83 ? -0.923 4.218 10.955 1.00 78.31 83 ASP A C 1
ATOM 690 O O . ASP A 1 83 ? -1.476 3.130 11.078 1.00 78.31 83 ASP A O 1
ATOM 694 N N . PHE A 1 84 ? -1.133 5.003 9.897 1.00 91.44 84 PHE A N 1
ATOM 695 C CA . PHE A 1 84 ? -1.693 4.538 8.629 1.00 91.44 84 PHE A CA 1
ATOM 696 C C . PHE A 1 84 ? -1.224 5.452 7.493 1.00 91.44 84 PHE A C 1
ATOM 698 O O . PHE A 1 84 ? -1.035 6.656 7.696 1.00 91.44 84 PHE A O 1
ATOM 705 N N . ASP A 1 85 ? -1.110 4.906 6.287 1.00 93.56 85 ASP A N 1
ATOM 706 C CA . ASP A 1 85 ? -0.550 5.620 5.134 1.00 93.56 85 ASP A CA 1
ATOM 707 C C . ASP A 1 85 ? -1.627 6.269 4.260 1.00 93.56 85 ASP A C 1
ATOM 709 O O . ASP A 1 85 ? -1.477 7.382 3.742 1.00 93.56 85 ASP A O 1
ATOM 713 N N . CYS A 1 86 ? -2.741 5.560 4.078 1.00 95.75 86 CYS A N 1
ATOM 714 C CA . CYS A 1 86 ? -3.778 5.904 3.116 1.00 95.75 86 CYS A CA 1
ATOM 715 C C . CYS A 1 86 ? -5.172 5.927 3.753 1.00 95.75 86 CYS A C 1
ATOM 717 O O . CYS A 1 86 ? -5.441 5.321 4.789 1.00 95.75 86 CYS A O 1
ATOM 719 N N . TYR A 1 87 ? -6.095 6.614 3.091 1.00 96.50 87 TYR A N 1
ATOM 720 C CA . TYR A 1 87 ? -7.494 6.700 3.477 1.00 96.50 87 TYR A CA 1
ATOM 721 C C . TYR A 1 87 ? -8.386 6.420 2.274 1.00 96.50 87 TYR A C 1
ATOM 723 O O . TYR A 1 87 ? -8.212 7.015 1.210 1.00 96.50 87 TYR A O 1
ATOM 731 N N . ASN A 1 88 ? -9.356 5.524 2.436 1.00 96.88 88 ASN A N 1
ATOM 732 C CA . ASN A 1 88 ? -10.387 5.311 1.431 1.00 96.88 88 ASN A CA 1
ATOM 733 C C . ASN A 1 88 ? -11.578 6.236 1.729 1.00 96.88 88 ASN A C 1
ATOM 735 O O . ASN A 1 88 ? -12.294 5.992 2.704 1.00 96.88 88 ASN A O 1
ATOM 739 N N . PRO A 1 89 ? -11.838 7.261 0.899 1.00 95.75 89 PRO A N 1
ATOM 740 C CA . PRO A 1 89 ? -12.909 8.222 1.157 1.00 95.75 89 PRO A CA 1
ATOM 741 C C . PRO A 1 89 ? -14.316 7.640 0.986 1.00 95.75 89 PRO A C 1
ATOM 743 O O . PRO A 1 89 ? -15.269 8.178 1.545 1.00 95.75 89 PRO A O 1
ATOM 746 N N . LEU A 1 90 ? -14.464 6.546 0.232 1.00 95.38 90 LEU A N 1
ATOM 747 C CA . LEU A 1 90 ? -15.753 5.894 0.001 1.00 95.38 90 LEU A CA 1
ATOM 748 C C . LEU A 1 90 ? -16.152 5.027 1.194 1.00 95.38 90 LEU A C 1
ATOM 750 O O . LEU A 1 90 ? -17.291 5.082 1.650 1.00 95.38 90 LEU A O 1
ATOM 754 N N . THR A 1 91 ? -15.218 4.224 1.706 1.00 96.12 91 THR A N 1
ATOM 755 C CA . THR A 1 91 ? -15.484 3.315 2.832 1.00 96.12 91 THR A CA 1
ATOM 756 C C . THR A 1 91 ? -15.155 3.924 4.189 1.00 96.12 91 THR A C 1
ATOM 758 O O . THR A 1 91 ? -15.445 3.300 5.204 1.00 96.12 91 THR A O 1
ATOM 761 N N . GLN A 1 92 ? -14.516 5.095 4.205 1.00 95.38 92 GLN A N 1
ATOM 762 C CA . GLN A 1 92 ? -13.994 5.775 5.391 1.00 95.38 92 GLN A CA 1
ATOM 763 C C . GLN A 1 92 ? -13.003 4.938 6.207 1.00 95.38 92 GLN A C 1
ATOM 765 O O . GLN A 1 92 ? -12.944 5.054 7.427 1.00 95.38 92 GLN A O 1
ATOM 770 N N . LYS A 1 93 ? -12.234 4.081 5.530 1.00 95.62 93 LYS A N 1
ATOM 771 C CA . LYS A 1 93 ? -11.278 3.179 6.179 1.00 95.62 93 LYS A CA 1
ATOM 772 C C . LYS A 1 93 ? -9.864 3.729 6.091 1.00 95.62 93 LYS A C 1
ATOM 774 O O . LYS A 1 93 ? -9.449 4.202 5.031 1.00 95.62 93 LYS A O 1
ATOM 779 N N . THR A 1 94 ? -9.136 3.610 7.189 1.00 95.06 94 THR A N 1
ATOM 780 C CA . THR A 1 94 ? -7.689 3.827 7.268 1.00 95.06 94 THR A CA 1
ATOM 781 C C . THR A 1 94 ? -6.942 2.601 6.749 1.00 95.06 94 THR A C 1
ATOM 783 O O . THR A 1 94 ? -7.371 1.460 6.946 1.00 95.06 94 THR A O 1
ATOM 786 N N . ILE A 1 95 ? -5.848 2.825 6.030 1.00 95.88 95 ILE A N 1
ATOM 787 C CA . ILE A 1 95 ? -5.142 1.781 5.293 1.00 95.88 95 ILE A CA 1
ATOM 788 C C . ILE A 1 95 ? -3.643 1.879 5.562 1.00 95.88 95 ILE A C 1
ATOM 790 O O . ILE A 1 95 ? -3.042 2.923 5.318 1.00 95.88 95 ILE A O 1
ATOM 794 N N . GLU A 1 96 ? -3.058 0.766 5.992 1.00 94.75 96 GLU A N 1
ATOM 795 C CA . GLU A 1 96 ? -1.612 0.541 6.028 1.00 94.75 96 GLU A CA 1
ATOM 796 C C . GLU A 1 96 ? -1.158 -0.119 4.720 1.00 94.75 96 GLU A C 1
ATOM 798 O O . GLU A 1 96 ? -1.784 -1.079 4.246 1.00 94.75 96 GLU A O 1
ATOM 803 N N . ILE A 1 97 ? -0.058 0.367 4.155 1.00 95.25 97 ILE A N 1
ATOM 804 C CA . ILE A 1 97 ? 0.589 -0.159 2.961 1.00 95.25 97 ILE A CA 1
ATOM 805 C C . ILE A 1 97 ? 1.981 -0.659 3.328 1.00 95.25 97 ILE A C 1
ATOM 807 O O . ILE A 1 97 ? 2.853 0.081 3.763 1.00 95.25 97 ILE A O 1
ATOM 811 N N . ILE A 1 98 ? 2.226 -1.937 3.063 1.00 94.31 98 ILE A N 1
ATOM 812 C CA . ILE A 1 98 ? 3.559 -2.527 3.182 1.00 94.31 98 ILE A CA 1
ATOM 813 C C . ILE A 1 98 ? 3.988 -2.989 1.800 1.00 94.31 98 ILE A C 1
ATOM 815 O O . ILE A 1 98 ? 3.202 -3.598 1.081 1.00 94.31 98 ILE A O 1
ATOM 819 N N . SER A 1 99 ? 5.229 -2.727 1.405 1.00 94.81 99 SER A N 1
ATOM 820 C CA . SER A 1 99 ? 5.716 -3.116 0.085 1.00 94.81 99 SER A CA 1
ATOM 821 C C . SER A 1 99 ? 7.071 -3.800 0.120 1.00 94.81 99 SER A C 1
ATOM 823 O O . SER A 1 99 ? 7.867 -3.640 1.048 1.00 94.81 99 SER A O 1
ATOM 825 N N . THR A 1 100 ? 7.332 -4.604 -0.907 1.00 93.56 100 THR A N 1
ATOM 826 C CA . THR A 1 100 ? 8.618 -5.268 -1.091 1.00 93.56 100 THR A CA 1
ATOM 827 C C . THR A 1 100 ? 8.994 -5.386 -2.559 1.00 93.56 100 THR A C 1
ATOM 829 O O . THR A 1 100 ? 8.141 -5.436 -3.441 1.00 93.56 100 THR A O 1
ATOM 832 N N . ASN A 1 101 ? 10.292 -5.499 -2.806 1.00 91.12 101 ASN A N 1
ATOM 833 C CA . ASN A 1 101 ? 10.905 -5.808 -4.095 1.00 91.12 101 ASN A CA 1
ATOM 834 C C . ASN A 1 101 ? 11.879 -6.997 -4.000 1.00 91.12 101 ASN A C 1
ATOM 836 O O . ASN A 1 101 ? 12.716 -7.200 -4.885 1.00 91.12 101 ASN A O 1
ATOM 840 N N . VAL A 1 102 ? 11.795 -7.770 -2.914 1.00 90.00 102 VAL A N 1
ATOM 841 C CA . VAL A 1 102 ? 12.632 -8.946 -2.663 1.00 90.00 102 VAL A CA 1
ATOM 842 C C . VAL A 1 102 ? 11.786 -10.208 -2.502 1.00 90.00 102 VAL A C 1
ATOM 844 O O . VAL A 1 102 ? 10.573 -10.176 -2.272 1.00 90.00 102 VAL A O 1
ATOM 847 N N . LYS A 1 103 ? 12.443 -11.358 -2.659 1.00 88.56 103 LYS A N 1
ATOM 848 C CA . LYS A 1 103 ? 11.799 -12.670 -2.570 1.00 88.56 103 LYS A CA 1
ATOM 849 C C . LYS A 1 103 ? 11.273 -12.959 -1.168 1.00 88.56 103 LYS A C 1
ATOM 851 O O . LYS A 1 103 ? 10.132 -13.386 -1.016 1.00 88.56 103 LYS A O 1
ATOM 856 N N . GLU A 1 104 ? 12.123 -12.722 -0.175 1.00 86.06 104 GLU A N 1
ATOM 857 C CA . GLU A 1 104 ? 11.839 -12.924 1.241 1.00 86.06 104 GLU A CA 1
ATOM 858 C C . GLU A 1 104 ? 11.916 -11.567 1.935 1.00 86.06 104 GLU A C 1
ATOM 860 O O . GLU A 1 104 ? 12.997 -11.010 2.123 1.00 86.06 104 GLU A O 1
ATOM 865 N N . ASP A 1 105 ? 10.753 -11.002 2.244 1.00 91.75 105 ASP A N 1
ATOM 866 C CA . ASP A 1 105 ? 10.648 -9.724 2.933 1.00 91.75 105 ASP A CA 1
ATOM 867 C C . ASP A 1 105 ? 10.918 -9.880 4.434 1.00 91.75 105 ASP A C 1
ATOM 869 O O . ASP A 1 105 ? 10.670 -10.930 5.027 1.00 91.75 105 ASP A O 1
ATOM 873 N N . ILE A 1 106 ? 11.400 -8.808 5.058 1.00 89.00 106 ILE A N 1
ATOM 874 C CA . ILE A 1 106 ? 11.495 -8.696 6.511 1.00 89.00 106 ILE A CA 1
ATOM 875 C C . ILE A 1 106 ? 10.707 -7.458 6.897 1.00 89.00 106 ILE A C 1
ATOM 877 O O . ILE A 1 106 ? 11.150 -6.331 6.689 1.00 89.00 106 ILE A O 1
ATOM 881 N N . THR A 1 107 ? 9.534 -7.686 7.466 1.00 88.69 107 THR A N 1
ATOM 882 C CA . THR A 1 107 ? 8.590 -6.636 7.811 1.00 88.69 107 THR A CA 1
ATOM 883 C C . THR A 1 107 ? 8.491 -6.511 9.320 1.00 88.69 107 THR A C 1
ATOM 885 O O . THR A 1 107 ? 8.189 -7.479 10.020 1.00 88.69 107 THR A O 1
ATOM 888 N N . SER A 1 108 ? 8.706 -5.296 9.821 1.00 86.81 108 SER A N 1
ATOM 889 C CA . SER A 1 108 ? 8.343 -4.930 11.186 1.00 86.81 108 SER A CA 1
ATOM 890 C C . SER A 1 108 ? 6.975 -4.259 11.186 1.00 86.81 108 SER A C 1
ATOM 892 O O . SER A 1 108 ? 6.740 -3.381 10.364 1.00 86.81 108 SER A O 1
ATOM 894 N N . PHE A 1 109 ? 6.087 -4.644 12.101 1.00 83.88 109 PHE A N 1
ATOM 895 C CA . PHE A 1 109 ? 4.734 -4.082 12.177 1.00 83.88 109 PHE A CA 1
ATOM 896 C C . PHE A 1 109 ? 4.412 -3.555 13.577 1.00 83.88 109 PHE A C 1
ATOM 898 O O . PHE A 1 109 ? 4.997 -3.995 14.572 1.00 83.88 109 PHE A O 1
ATOM 905 N N . ASP A 1 110 ? 3.487 -2.596 13.670 1.00 81.69 110 ASP A N 1
ATOM 906 C CA . ASP A 1 110 ? 2.975 -2.140 14.964 1.00 81.69 110 ASP A CA 1
ATOM 907 C C . ASP A 1 110 ? 2.032 -3.205 15.562 1.00 81.69 110 ASP A C 1
ATOM 909 O O . ASP A 1 110 ? 1.024 -3.552 14.944 1.00 81.69 110 ASP A O 1
ATOM 913 N N . PRO A 1 111 ? 2.308 -3.732 16.769 1.00 80.00 111 PRO A N 1
ATOM 914 C CA . PRO A 1 111 ? 1.437 -4.707 17.432 1.00 80.00 111 PRO A CA 1
ATOM 915 C C . PRO A 1 111 ? 0.032 -4.184 17.775 1.00 80.00 111 PRO A C 1
ATOM 917 O O . PRO A 1 111 ? -0.854 -4.986 18.076 1.00 80.00 111 PRO A O 1
ATOM 920 N N . ASN A 1 112 ? -0.192 -2.868 17.781 1.00 81.81 112 ASN A N 1
ATOM 921 C CA . ASN A 1 112 ? -1.507 -2.292 18.050 1.00 81.81 112 ASN A CA 1
ATOM 922 C C . ASN A 1 112 ? -2.466 -2.455 16.871 1.00 81.81 112 ASN A C 1
ATOM 924 O O . ASN A 1 112 ? -3.670 -2.569 17.107 1.00 81.81 112 ASN A O 1
ATOM 928 N N . LEU A 1 113 ? -1.938 -2.525 15.641 1.00 85.12 113 LEU A N 1
ATOM 929 C CA . LEU A 1 113 ? -2.707 -2.702 14.408 1.00 85.12 113 LEU A CA 1
ATOM 930 C C . LEU A 1 113 ? -3.873 -1.694 14.325 1.00 85.12 113 LEU A C 1
ATOM 932 O O . LEU A 1 113 ? -5.035 -2.101 14.253 1.00 85.12 113 LEU A O 1
ATOM 936 N N . SER A 1 114 ? -3.581 -0.395 14.425 1.00 86.81 114 SER A N 1
ATOM 937 C CA . SER A 1 114 ? -4.571 0.693 14.551 1.00 86.81 114 SER A CA 1
ATOM 938 C C . SER A 1 114 ? -5.311 1.039 13.250 1.00 86.81 114 SER A C 1
ATOM 940 O O . SER A 1 114 ? -6.398 1.599 13.312 1.00 86.81 114 SER A O 1
ATOM 942 N N . TRP A 1 115 ? -4.779 0.652 12.092 1.00 90.06 115 TRP A N 1
ATOM 943 C CA . TRP A 1 115 ? -5.388 0.800 10.762 1.00 90.06 115 TRP A CA 1
ATOM 944 C C . TRP A 1 115 ? -6.550 -0.170 10.520 1.00 90.06 115 TRP A C 1
ATOM 946 O O . TRP A 1 115 ? -6.525 -1.294 11.012 1.00 90.06 115 TRP A O 1
ATOM 956 N N . ASP A 1 116 ? -7.546 0.176 9.707 1.00 93.50 116 ASP A N 1
ATOM 957 C CA . ASP A 1 116 ? -8.674 -0.720 9.403 1.00 93.50 116 ASP A CA 1
ATOM 958 C C . ASP A 1 116 ? -8.280 -1.869 8.467 1.00 93.50 116 ASP A C 1
ATOM 960 O O . ASP A 1 116 ? -8.662 -3.025 8.687 1.00 93.50 116 ASP A O 1
ATOM 964 N N . GLU A 1 117 ? -7.506 -1.565 7.424 1.00 95.25 117 GLU A N 1
ATOM 965 C CA . GLU A 1 117 ? -7.083 -2.520 6.399 1.00 95.25 117 GLU A CA 1
ATOM 966 C C . GLU A 1 117 ? -5.574 -2.470 6.170 1.00 95.25 117 GLU A C 1
ATOM 968 O O . GLU A 1 117 ? -4.947 -1.430 6.337 1.00 95.25 117 GLU A O 1
ATOM 973 N N . LEU A 1 118 ? -4.995 -3.606 5.779 1.00 95.56 118 LEU A N 1
ATOM 974 C CA . LEU A 1 118 ? -3.593 -3.702 5.390 1.00 95.56 118 LEU A CA 1
ATOM 975 C C . LEU A 1 118 ? -3.510 -4.257 3.977 1.00 95.56 118 LEU A C 1
ATOM 977 O O . LEU A 1 118 ? -4.073 -5.325 3.700 1.00 95.56 118 LEU A O 1
ATOM 981 N N . TYR A 1 119 ? -2.775 -3.566 3.113 1.00 96.94 119 TYR A N 1
ATOM 982 C CA . TYR A 1 119 ? -2.422 -4.071 1.796 1.00 96.94 119 TYR A CA 1
ATOM 983 C C . TYR A 1 119 ? -0.917 -4.273 1.690 1.00 96.94 119 TYR A C 1
ATOM 985 O O . TYR A 1 119 ? -0.118 -3.468 2.163 1.00 96.94 119 TYR A O 1
ATOM 993 N N . PHE A 1 120 ? -0.544 -5.380 1.061 1.00 96.38 120 PHE A N 1
ATOM 994 C CA . PHE A 1 120 ? 0.830 -5.717 0.747 1.00 96.38 120 PHE A CA 1
ATOM 995 C C . PHE A 1 120 ? 1.063 -5.595 -0.757 1.00 96.38 120 PHE A C 1
ATOM 997 O O . PHE A 1 120 ? 0.313 -6.180 -1.541 1.00 96.38 120 PHE A O 1
ATOM 1004 N N . ILE A 1 121 ? 2.092 -4.854 -1.159 1.00 96.25 121 ILE A N 1
ATOM 1005 C CA . ILE A 1 121 ? 2.432 -4.601 -2.559 1.00 96.25 121 ILE A CA 1
ATOM 1006 C C . ILE A 1 121 ? 3.744 -5.305 -2.889 1.00 96.25 121 ILE A C 1
ATOM 1008 O O . ILE A 1 121 ? 4.802 -4.977 -2.355 1.00 96.25 121 ILE A O 1
ATOM 1012 N N . ASP A 1 122 ? 3.668 -6.285 -3.780 1.00 94.44 122 ASP A N 1
ATOM 1013 C CA . ASP A 1 122 ? 4.809 -7.092 -4.198 1.00 94.44 122 ASP A CA 1
ATOM 1014 C C . ASP A 1 122 ? 5.269 -6.659 -5.591 1.00 94.44 122 ASP A C 1
ATOM 1016 O O . ASP A 1 122 ? 4.599 -6.939 -6.590 1.00 94.44 122 ASP A O 1
ATOM 1020 N N . PHE A 1 123 ? 6.409 -5.972 -5.637 1.00 92.50 123 PHE A N 1
ATOM 1021 C CA . PHE A 1 123 ? 7.130 -5.614 -6.861 1.00 92.50 123 PHE A CA 1
ATOM 1022 C C . PHE A 1 123 ? 8.150 -6.683 -7.270 1.00 92.50 123 PHE A C 1
ATOM 1024 O O . PHE A 1 123 ? 8.814 -6.540 -8.294 1.00 92.50 123 PHE A O 1
ATOM 1031 N N . TYR A 1 124 ? 8.341 -7.737 -6.471 1.00 88.19 124 TYR A N 1
ATOM 1032 C CA . TYR A 1 124 ? 9.310 -8.771 -6.805 1.00 88.19 124 TYR A CA 1
ATOM 1033 C C . TYR A 1 124 ? 8.853 -9.585 -8.022 1.00 88.19 124 TYR A C 1
ATOM 1035 O O . TYR A 1 124 ? 7.770 -10.175 -8.028 1.00 88.19 124 TYR A O 1
ATOM 1043 N N . CYS A 1 125 ? 9.731 -9.684 -9.017 1.00 75.38 125 CYS A N 1
ATOM 1044 C CA . CYS A 1 125 ? 9.579 -10.533 -10.191 1.00 75.38 125 CYS A CA 1
ATOM 1045 C C . CYS A 1 125 ? 10.836 -11.404 -10.341 1.00 75.38 125 CYS A C 1
ATOM 1047 O O . CYS A 1 125 ? 11.947 -10.880 -10.303 1.00 75.38 125 CYS A O 1
ATOM 1049 N N . ASP A 1 126 ? 10.672 -12.725 -10.500 1.00 61.66 126 ASP A N 1
ATOM 1050 C CA . ASP A 1 126 ? 11.790 -13.682 -10.624 1.00 61.66 126 ASP A CA 1
ATOM 1051 C C . ASP A 1 126 ? 12.588 -13.525 -11.936 1.00 61.66 126 ASP A C 1
ATOM 1053 O O . ASP A 1 126 ? 13.694 -14.052 -12.035 1.00 61.66 126 ASP A O 1
ATOM 1057 N N . ILE A 1 127 ? 12.016 -12.858 -12.948 1.00 59.84 127 ILE A N 1
ATOM 1058 C CA . ILE A 1 127 ? 12.592 -12.760 -14.298 1.00 59.84 127 ILE A CA 1
ATOM 1059 C C . ILE A 1 127 ? 13.254 -11.391 -14.481 1.00 59.84 127 ILE A C 1
ATOM 1061 O O . ILE A 1 127 ? 14.475 -11.310 -14.451 1.00 59.84 127 ILE A O 1
ATOM 1065 N N . GLU A 1 128 ? 12.463 -10.321 -14.618 1.00 70.88 128 GLU A N 1
ATOM 1066 C CA . GLU A 1 128 ? 12.938 -8.944 -14.819 1.00 70.88 128 GLU A CA 1
ATOM 1067 C C . GLU A 1 128 ? 11.914 -7.940 -14.255 1.00 70.88 128 GLU A C 1
ATOM 1069 O O . GLU A 1 128 ? 10.705 -8.209 -14.235 1.00 70.88 128 GLU A O 1
ATOM 1074 N N . PHE A 1 129 ? 12.383 -6.775 -13.799 1.00 76.81 129 PHE A N 1
ATOM 1075 C CA . PHE A 1 129 ? 11.552 -5.668 -13.305 1.00 76.81 129 PHE A CA 1
ATOM 1076 C C . PHE A 1 129 ? 10.836 -4.955 -14.463 1.00 76.81 129 PHE A C 1
ATOM 1078 O O . PHE A 1 129 ? 11.162 -3.840 -14.849 1.00 76.81 129 PHE A O 1
ATOM 1085 N N . ASN A 1 130 ? 9.798 -5.583 -14.999 1.00 85.50 130 ASN A N 1
ATOM 1086 C CA . ASN A 1 130 ? 9.049 -5.105 -16.163 1.00 85.50 130 ASN A CA 1
ATOM 1087 C C . ASN A 1 130 ? 7.857 -4.182 -15.826 1.00 85.50 130 ASN A C 1
ATOM 1089 O O . ASN A 1 130 ? 6.909 -4.098 -16.604 1.00 85.50 130 ASN A O 1
ATOM 1093 N N . GLY A 1 131 ? 7.841 -3.555 -14.647 1.00 89.25 131 GLY A N 1
ATOM 1094 C CA . GLY A 1 131 ? 6.726 -2.723 -14.181 1.00 89.25 131 GLY A CA 1
ATOM 1095 C C . GLY A 1 131 ? 5.563 -3.507 -13.570 1.00 89.25 131 GLY A C 1
ATOM 1096 O O . GLY A 1 131 ? 4.562 -2.899 -13.190 1.00 89.25 131 GLY A O 1
ATOM 1097 N N . SER A 1 132 ? 5.658 -4.837 -13.470 1.00 92.00 132 SER A N 1
ATOM 1098 C CA . SER A 1 132 ? 4.603 -5.651 -12.863 1.00 92.00 132 SER A CA 1
ATOM 1099 C C . SER A 1 132 ? 4.609 -5.547 -11.342 1.00 92.00 132 SER A C 1
ATOM 1101 O O . SER A 1 132 ? 5.657 -5.619 -10.704 1.00 92.00 132 SER A O 1
ATOM 1103 N N . PHE A 1 133 ? 3.422 -5.457 -10.752 1.00 93.25 133 PHE A N 1
ATOM 1104 C CA . PHE A 1 133 ? 3.244 -5.512 -9.306 1.00 93.25 133 PHE A CA 1
ATOM 1105 C C . PHE A 1 133 ? 1.909 -6.154 -8.938 1.00 93.25 133 PHE A C 1
ATOM 1107 O O . PHE A 1 133 ? 0.939 -6.147 -9.703 1.00 93.25 133 PHE A O 1
ATOM 1114 N N . LYS A 1 134 ? 1.864 -6.736 -7.743 1.00 95.31 134 LYS A N 1
ATOM 1115 C CA . LYS A 1 134 ? 0.673 -7.384 -7.190 1.00 95.31 134 LYS A CA 1
ATOM 1116 C C . LYS A 1 134 ? 0.269 -6.706 -5.899 1.00 95.31 134 LYS A C 1
ATOM 1118 O O . LYS A 1 134 ? 1.130 -6.380 -5.089 1.00 95.31 134 LYS A O 1
ATOM 1123 N N . ILE A 1 135 ? -1.031 -6.552 -5.688 1.00 97.00 135 ILE A N 1
ATOM 1124 C CA . ILE A 1 135 ? -1.578 -6.039 -4.432 1.00 97.00 135 ILE A CA 1
ATOM 1125 C C . ILE A 1 135 ? -2.356 -7.164 -3.761 1.00 97.00 135 ILE A C 1
ATOM 1127 O O . ILE A 1 135 ? -3.210 -7.805 -4.375 1.00 97.00 135 ILE A O 1
ATOM 1131 N N . TYR A 1 136 ? -2.063 -7.392 -2.489 1.00 97.81 136 TYR A N 1
ATOM 1132 C CA . TYR A 1 136 ? -2.726 -8.370 -1.644 1.00 97.81 136 TYR A CA 1
ATOM 1133 C C . TYR A 1 136 ? -3.403 -7.643 -0.496 1.00 97.81 136 TYR A C 1
ATOM 1135 O O . TYR A 1 136 ? -2.754 -6.887 0.221 1.00 97.81 136 TYR A O 1
ATOM 1143 N N . LYS A 1 137 ? -4.678 -7.924 -0.255 1.00 97.50 137 LYS A N 1
ATOM 1144 C CA . LYS A 1 137 ? -5.319 -7.548 1.001 1.00 97.50 137 LYS A CA 1
ATOM 1145 C C . LYS A 1 137 ? -4.978 -8.579 2.060 1.00 97.50 137 LYS A C 1
ATOM 1147 O O . LYS A 1 137 ? -5.318 -9.753 1.912 1.00 97.50 137 LYS A O 1
ATOM 1152 N N . ILE A 1 138 ? -4.318 -8.157 3.133 1.00 96.38 138 ILE A N 1
ATOM 1153 C CA . ILE A 1 138 ? -3.882 -9.067 4.190 1.00 96.38 138 ILE A CA 1
ATOM 1154 C C . ILE A 1 138 ? -4.841 -8.972 5.380 1.00 96.38 138 ILE A C 1
ATOM 1156 O O . ILE A 1 138 ? -4.941 -7.926 6.025 1.00 96.38 138 ILE A O 1
ATOM 1160 N N . PRO A 1 139 ? -5.545 -10.061 5.734 1.00 94.81 139 PRO A N 1
ATOM 1161 C CA . PRO A 1 139 ? -6.393 -10.073 6.915 1.00 94.81 139 PRO A CA 1
ATOM 1162 C C . PRO A 1 139 ? -5.597 -9.814 8.201 1.00 94.81 139 PRO A C 1
ATOM 1164 O O . PRO A 1 139 ? -4.698 -10.580 8.553 1.00 94.81 139 PRO A O 1
ATOM 1167 N N . LYS A 1 140 ? -6.006 -8.791 8.965 1.00 90.25 140 LYS A N 1
ATOM 1168 C CA . LYS A 1 140 ? -5.380 -8.390 10.241 1.00 90.25 140 LYS A CA 1
ATOM 1169 C C . LYS A 1 140 ? -5.199 -9.553 11.230 1.00 90.25 140 LYS A C 1
ATOM 1171 O O . LYS A 1 140 ? -4.205 -9.596 11.953 1.00 90.25 140 LYS A O 1
ATOM 1176 N N . LYS A 1 141 ? -6.113 -10.534 11.219 1.00 91.12 141 LYS A N 1
ATOM 1177 C CA . LYS A 1 141 ? -6.039 -11.741 12.064 1.00 91.12 141 LYS A CA 1
ATOM 1178 C C . LYS A 1 141 ? -4.701 -12.479 11.953 1.00 91.12 141 LYS A C 1
ATOM 1180 O O . LYS A 1 141 ? -4.248 -13.042 12.940 1.00 91.12 141 LYS A O 1
ATOM 1185 N N . TYR A 1 142 ? -4.047 -12.460 10.790 1.00 90.88 142 TYR A N 1
ATOM 1186 C CA . TYR A 1 142 ? -2.781 -13.168 10.610 1.00 90.88 142 TYR A CA 1
ATOM 1187 C C . TYR A 1 142 ? -1.624 -12.497 11.352 1.00 90.88 142 TYR A C 1
ATOM 1189 O O . TYR A 1 142 ? -0.784 -13.208 11.887 1.00 90.88 142 TYR A O 1
ATOM 1197 N N . PHE A 1 143 ? -1.629 -11.169 11.492 1.00 85.44 143 PHE A N 1
ATOM 1198 C CA . PHE A 1 143 ? -0.662 -10.452 12.330 1.00 85.44 143 PHE A CA 1
ATOM 1199 C C . PHE A 1 143 ? -0.932 -10.648 13.823 1.00 85.44 143 PHE A C 1
ATOM 1201 O O . PHE A 1 143 ? -0.003 -10.839 14.601 1.00 85.44 143 PHE A O 1
ATOM 1208 N N . GLN A 1 144 ? -2.206 -10.683 14.220 1.00 84.06 144 GLN A N 1
ATOM 1209 C CA . GLN A 1 144 ? -2.608 -10.954 15.607 1.00 84.06 144 GLN A CA 1
ATOM 1210 C C . GLN A 1 144 ? -2.169 -12.345 16.091 1.00 84.06 144 GLN A C 1
ATOM 1212 O O . GLN A 1 144 ? -1.963 -12.543 17.283 1.00 84.06 144 GLN A O 1
ATOM 1217 N N . MET A 1 145 ? -2.021 -13.304 15.172 1.00 82.94 145 MET A N 1
ATOM 1218 C CA . MET A 1 145 ? -1.529 -14.651 15.471 1.00 82.94 145 MET A CA 1
ATOM 1219 C C . MET A 1 145 ? -0.002 -14.737 15.606 1.00 82.94 145 MET A C 1
ATOM 1221 O O . MET A 1 145 ? 0.485 -15.757 16.085 1.00 82.94 145 MET A O 1
ATOM 1225 N N . LEU A 1 146 ? 0.753 -13.731 15.146 1.00 78.56 146 LEU A N 1
ATOM 1226 C CA . LEU A 1 146 ? 2.218 -13.792 15.095 1.00 78.56 146 LEU A CA 1
ATOM 1227 C C . LEU A 1 146 ? 2.889 -13.405 16.412 1.00 78.56 146 LEU A C 1
ATOM 1229 O O . LEU A 1 146 ? 3.945 -13.951 16.705 1.00 78.56 146 LEU A O 1
ATOM 1233 N N . ILE A 1 147 ? 2.303 -12.496 17.197 1.00 69.88 147 ILE A N 1
ATOM 1234 C CA . ILE A 1 147 ? 2.803 -12.124 18.527 1.00 69.88 147 ILE A CA 1
ATOM 1235 C C . ILE A 1 147 ? 1.625 -11.827 19.454 1.00 69.88 147 ILE A C 1
ATOM 1237 O O . ILE A 1 147 ? 0.714 -11.072 19.107 1.00 69.88 147 ILE A O 1
ATOM 1241 N N . THR A 1 148 ? 1.661 -12.384 20.663 1.00 66.12 148 THR A N 1
ATOM 1242 C CA . THR A 1 148 ? 0.722 -12.006 21.723 1.00 66.12 148 THR A CA 1
ATOM 1243 C C . THR A 1 148 ? 1.089 -10.628 22.290 1.00 66.12 148 THR A C 1
ATOM 1245 O O . THR A 1 148 ? 2.263 -10.270 22.408 1.00 66.12 148 THR A O 1
ATOM 1248 N N . LYS A 1 149 ? 0.096 -9.823 22.699 1.00 63.12 149 LYS A N 1
ATOM 1249 C CA . LYS A 1 149 ? 0.355 -8.525 23.366 1.00 63.12 149 LYS A CA 1
ATOM 1250 C C . LYS A 1 149 ? 1.274 -8.667 24.589 1.00 63.12 149 LYS A C 1
ATOM 1252 O O . LYS A 1 149 ? 2.006 -7.737 24.915 1.00 63.12 149 LYS A O 1
ATOM 1257 N N . GLU A 1 150 ? 1.243 -9.818 25.254 1.00 62.19 150 GLU A N 1
ATOM 1258 C CA . GLU A 1 150 ? 2.090 -10.140 26.405 1.00 62.19 150 GLU A CA 1
ATOM 1259 C C . GLU A 1 150 ? 3.566 -10.271 26.022 1.00 62.19 150 GLU A C 1
ATOM 1261 O O . GLU A 1 150 ? 4.410 -9.635 26.654 1.00 62.19 150 GLU A O 1
ATOM 1266 N N . GLU A 1 151 ? 3.879 -10.999 24.949 1.00 65.81 151 GLU A N 1
ATOM 1267 C CA . GLU A 1 151 ? 5.246 -11.109 24.427 1.00 65.81 151 GLU A CA 1
ATOM 1268 C C . GLU A 1 151 ? 5.793 -9.744 23.990 1.00 65.81 151 GLU A C 1
ATOM 1270 O O . GLU A 1 151 ? 6.937 -9.406 24.306 1.00 65.81 151 GLU A O 1
ATOM 1275 N N . TYR A 1 152 ? 4.965 -8.908 23.353 1.00 69.94 152 TYR A N 1
ATOM 1276 C CA . TYR A 1 152 ? 5.359 -7.540 23.008 1.00 69.94 152 TYR A CA 1
ATOM 1277 C C . TYR A 1 152 ? 5.647 -6.684 24.247 1.00 69.94 152 TYR A C 1
ATOM 1279 O O . TYR A 1 152 ? 6.693 -6.038 24.323 1.00 69.94 152 TYR A O 1
ATOM 1287 N N . ASN A 1 153 ? 4.748 -6.680 25.235 1.00 68.81 153 ASN A N 1
ATOM 1288 C CA . ASN A 1 153 ? 4.892 -5.855 26.438 1.00 68.81 153 ASN A CA 1
ATOM 1289 C C . ASN A 1 153 ? 6.140 -6.219 27.256 1.00 68.81 153 ASN A C 1
ATOM 1291 O O . ASN A 1 153 ? 6.735 -5.344 27.890 1.00 68.81 153 ASN A O 1
ATOM 1295 N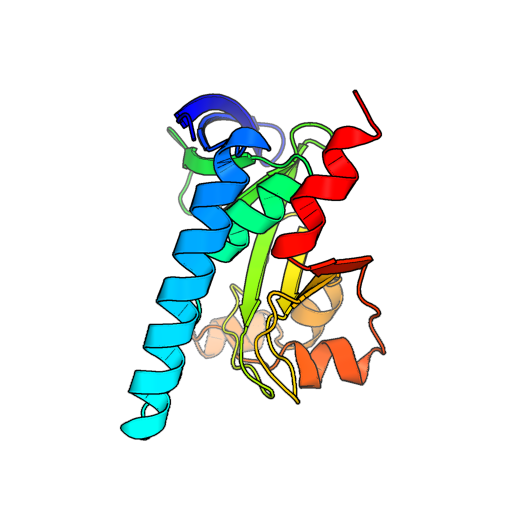 N . GLN A 1 154 ? 6.559 -7.486 27.217 1.00 71.19 154 GLN A N 1
ATOM 1296 C CA . GLN A 1 154 ? 7.788 -7.951 27.859 1.00 71.19 154 GLN A CA 1
ATOM 1297 C C . GLN A 1 154 ? 9.044 -7.544 27.080 1.00 71.19 154 GLN A C 1
ATOM 1299 O O . GLN A 1 154 ? 10.026 -7.108 27.680 1.00 71.19 154 GLN A O 1
ATOM 1304 N N . GLN A 1 155 ? 9.025 -7.665 25.750 1.00 72.94 155 GLN A N 1
ATOM 1305 C CA . GLN A 1 155 ? 10.215 -7.457 24.920 1.00 72.94 155 GLN A CA 1
ATOM 1306 C C . GLN A 1 155 ? 10.408 -6.002 24.471 1.00 72.94 155 GLN A C 1
ATOM 1308 O O . GLN A 1 155 ? 11.527 -5.616 24.135 1.00 72.94 155 GLN A O 1
ATOM 1313 N N . LYS A 1 156 ? 9.336 -5.196 24.453 1.00 78.12 156 LYS A N 1
ATOM 1314 C CA . LYS A 1 156 ? 9.286 -3.813 23.936 1.00 78.12 156 LYS A CA 1
ATOM 1315 C C . LYS A 1 156 ? 9.884 -3.656 22.530 1.00 78.12 156 LYS A C 1
ATOM 1317 O O . LYS A 1 156 ? 10.380 -2.587 22.178 1.00 78.12 156 LYS A O 1
ATOM 1322 N N . LYS A 1 157 ? 9.861 -4.720 21.725 1.00 77.25 157 LYS A N 1
ATOM 1323 C CA . LYS A 1 157 ? 10.362 -4.741 20.347 1.00 77.25 157 LYS A CA 1
ATOM 1324 C C . LYS A 1 157 ? 9.212 -5.011 19.403 1.00 77.25 157 LYS A C 1
ATOM 1326 O O . LYS A 1 157 ? 8.412 -5.903 19.667 1.00 77.25 157 LYS A O 1
ATOM 1331 N N . ARG A 1 158 ? 9.144 -4.254 18.306 1.00 80.38 158 ARG A N 1
ATOM 1332 C CA . ARG A 1 158 ? 8.153 -4.515 17.265 1.00 80.38 158 ARG A CA 1
ATOM 1333 C C . ARG A 1 158 ? 8.341 -5.943 16.733 1.00 80.38 158 ARG A C 1
ATOM 1335 O O . ARG A 1 158 ? 9.485 -6.327 16.473 1.00 80.38 158 ARG A O 1
ATOM 1342 N N . PRO A 1 159 ? 7.253 -6.711 16.582 1.00 83.88 159 PRO A N 1
ATOM 1343 C CA . PRO A 1 159 ? 7.286 -7.989 15.888 1.00 83.88 159 PRO A CA 1
ATOM 1344 C C . PRO A 1 159 ? 7.942 -7.868 14.506 1.00 83.88 159 PRO A C 1
ATOM 1346 O O . PRO A 1 159 ? 7.818 -6.830 13.850 1.00 83.88 159 PRO A O 1
ATOM 1349 N N . ILE A 1 160 ? 8.617 -8.933 14.069 1.00 87.19 160 ILE A N 1
ATOM 1350 C CA . ILE A 1 160 ? 9.220 -9.046 12.736 1.00 87.19 160 ILE A CA 1
ATOM 1351 C C . ILE A 1 160 ? 8.739 -10.353 12.095 1.00 87.19 160 ILE A C 1
ATOM 1353 O O . ILE A 1 160 ? 8.751 -11.393 12.751 1.00 87.19 160 ILE A O 1
ATOM 1357 N N . THR A 1 161 ? 8.321 -10.309 10.831 1.00 90.31 161 THR A N 1
ATOM 1358 C CA . THR A 1 161 ? 7.858 -11.474 10.053 1.00 90.31 161 THR A CA 1
ATOM 1359 C C . THR A 1 161 ? 8.126 -11.268 8.562 1.00 90.31 161 THR A C 1
ATOM 1361 O O . THR A 1 161 ? 8.310 -10.132 8.129 1.00 90.31 161 THR A O 1
ATOM 1364 N N . SER A 1 162 ? 8.112 -12.339 7.768 1.00 93.50 162 SER A N 1
ATOM 1365 C CA . SER A 1 162 ? 7.955 -12.229 6.317 1.00 93.50 162 SER A CA 1
ATOM 1366 C C . SER A 1 162 ? 6.478 -12.342 5.955 1.00 93.50 162 SER A C 1
ATOM 1368 O O . SER A 1 162 ? 5.861 -13.390 6.153 1.00 93.50 162 SER A O 1
ATOM 1370 N N . ILE A 1 163 ? 5.902 -11.302 5.358 1.00 94.56 163 ILE A N 1
ATOM 1371 C CA . ILE A 1 163 ? 4.527 -11.354 4.854 1.00 94.56 163 ILE A CA 1
ATOM 1372 C C . ILE A 1 163 ? 4.422 -12.390 3.732 1.00 94.56 163 ILE A C 1
ATOM 1374 O O . ILE A 1 163 ? 3.459 -13.159 3.703 1.00 94.56 163 ILE A O 1
ATOM 1378 N N . LYS A 1 164 ? 5.411 -12.484 2.837 1.00 94.88 164 LYS A N 1
ATOM 1379 C CA . LYS A 1 164 ? 5.374 -13.433 1.713 1.00 94.88 164 LYS A CA 1
ATOM 1380 C C . LYS A 1 164 ? 5.406 -14.880 2.186 1.00 94.88 164 LYS A C 1
ATOM 1382 O O . LYS A 1 164 ? 4.586 -15.692 1.748 1.00 94.88 164 LYS A O 1
ATOM 1387 N N . LYS A 1 165 ? 6.326 -15.213 3.088 1.00 93.50 165 LYS A N 1
ATOM 1388 C CA . LYS A 1 165 ? 6.540 -16.585 3.561 1.00 93.50 165 LYS A CA 1
ATOM 1389 C C . LYS A 1 165 ? 5.565 -16.979 4.667 1.00 93.50 165 LYS A C 1
ATOM 1391 O O . LYS A 1 165 ? 4.911 -18.016 4.564 1.00 93.50 165 LYS A O 1
ATOM 1396 N N . ASP A 1 166 ? 5.444 -16.159 5.705 1.00 93.00 166 ASP A N 1
ATOM 1397 C CA . ASP A 1 166 ? 4.753 -16.540 6.941 1.00 93.00 166 ASP A CA 1
ATOM 1398 C C . ASP A 1 166 ? 3.244 -16.263 6.889 1.00 93.00 166 ASP A C 1
ATOM 1400 O O . ASP A 1 166 ? 2.493 -16.818 7.697 1.00 93.00 166 ASP A O 1
ATOM 1404 N N . ILE A 1 167 ? 2.787 -15.439 5.935 1.00 94.75 167 ILE A N 1
ATOM 1405 C CA . ILE A 1 167 ? 1.373 -15.079 5.776 1.00 94.75 167 ILE A CA 1
ATOM 1406 C C . ILE A 1 167 ? 0.833 -15.512 4.407 1.00 94.75 167 ILE A C 1
ATOM 1408 O O . ILE A 1 167 ? -0.003 -16.412 4.348 1.00 94.75 167 ILE A O 1
ATOM 1412 N N . ILE A 1 168 ? 1.300 -14.916 3.306 1.00 95.81 168 ILE A N 1
ATOM 1413 C CA . ILE A 1 168 ? 0.757 -15.158 1.958 1.00 95.81 168 ILE A CA 1
ATOM 1414 C C . ILE A 1 168 ? 0.895 -16.631 1.575 1.00 95.81 168 ILE A C 1
ATOM 1416 O O . ILE A 1 168 ? -0.107 -17.269 1.263 1.00 95.81 168 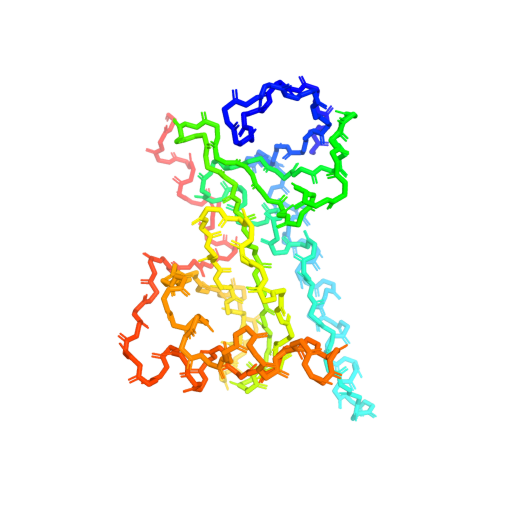ILE A O 1
ATOM 1420 N N . SER A 1 169 ? 2.105 -17.191 1.658 1.00 95.00 169 SER A N 1
ATOM 1421 C CA . SER A 1 169 ? 2.355 -18.594 1.298 1.00 95.00 169 SER A CA 1
ATOM 1422 C C . SER A 1 169 ? 1.671 -19.562 2.264 1.00 95.00 169 SER A C 1
ATOM 1424 O O . SER A 1 169 ? 1.084 -20.553 1.841 1.00 95.00 169 SER A O 1
ATOM 1426 N N . LYS A 1 170 ? 1.711 -19.264 3.569 1.00 95.12 170 LYS A N 1
ATOM 1427 C CA . LYS A 1 170 ? 1.129 -20.115 4.618 1.00 95.12 170 LYS A CA 1
ATOM 1428 C C . LYS A 1 170 ? -0.391 -20.245 4.511 1.00 95.12 170 LYS A C 1
ATOM 1430 O O . LYS A 1 170 ? -0.926 -21.316 4.787 1.00 95.12 170 LYS A O 1
ATOM 1435 N N . TYR A 1 171 ? -1.079 -19.163 4.157 1.00 96.25 171 TYR A N 1
ATOM 1436 C CA . TYR A 1 171 ? -2.542 -19.114 4.092 1.00 96.25 171 TYR A CA 1
ATOM 1437 C C . TYR A 1 171 ? -3.088 -19.064 2.657 1.00 96.25 171 TYR A C 1
ATOM 1439 O O . TYR A 1 171 ? -4.276 -18.810 2.479 1.00 96.25 171 TYR A O 1
ATOM 1447 N N . ASP A 1 172 ? -2.233 -19.306 1.658 1.00 96.19 172 ASP A N 1
ATOM 1448 C CA . ASP A 1 172 ? -2.539 -19.281 0.220 1.00 96.19 172 ASP A CA 1
ATOM 1449 C C . ASP A 1 172 ? -3.316 -18.029 -0.236 1.00 96.19 172 ASP A C 1
ATOM 1451 O O . ASP A 1 172 ? -4.285 -18.096 -0.997 1.00 96.19 172 ASP A O 1
ATOM 1455 N N . ILE A 1 173 ? -2.904 -16.857 0.257 1.00 96.94 173 ILE A N 1
ATOM 1456 C CA . ILE A 1 173 ? -3.561 -15.589 -0.074 1.00 96.94 173 ILE A CA 1
ATOM 1457 C C . ILE A 1 173 ? -3.279 -15.252 -1.539 1.00 96.94 173 ILE A C 1
ATOM 1459 O O . ILE A 1 173 ? -2.129 -15.137 -1.961 1.00 96.94 173 ILE A O 1
ATOM 1463 N N . LYS A 1 174 ? -4.340 -15.062 -2.323 1.00 97.12 174 LYS A N 1
ATOM 1464 C CA . LYS A 1 174 ? -4.233 -14.632 -3.721 1.00 97.12 174 LYS A CA 1
ATOM 1465 C C . LYS A 1 174 ? -4.161 -13.105 -3.814 1.00 97.12 174 LYS A C 1
ATOM 1467 O O . LYS A 1 174 ? -4.734 -12.427 -2.959 1.00 97.12 174 LYS A O 1
ATOM 1472 N N . PRO A 1 175 ? -3.477 -12.557 -4.833 1.00 96.69 175 PRO A N 1
ATOM 1473 C CA . PRO A 1 175 ? -3.514 -11.123 -5.076 1.00 96.69 175 PRO A CA 1
ATOM 1474 C C . PRO A 1 175 ? -4.947 -10.696 -5.402 1.00 96.69 175 PRO A C 1
ATOM 1476 O O . PRO A 1 175 ? -5.651 -11.386 -6.139 1.00 96.69 175 PRO A O 1
ATOM 1479 N N . GLU A 1 176 ? -5.363 -9.553 -4.866 1.00 95.81 176 GLU A N 1
ATOM 1480 C CA . GLU A 1 176 ? -6.641 -8.925 -5.214 1.00 95.81 176 GLU A CA 1
ATOM 1481 C 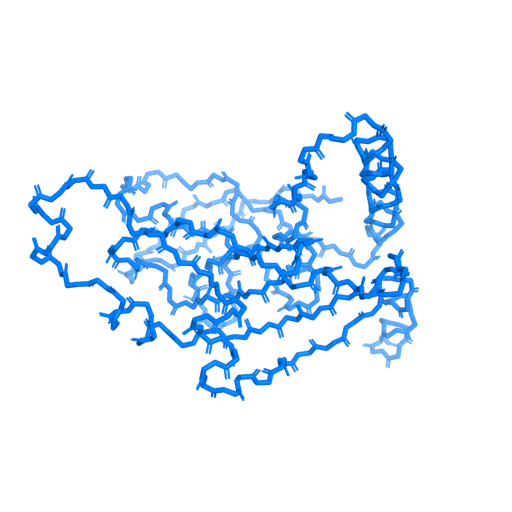C . GLU A 1 176 ? -6.587 -8.384 -6.645 1.00 95.81 176 GLU A C 1
ATOM 1483 O O . GLU A 1 176 ? -7.538 -8.514 -7.413 1.00 95.81 176 GLU A O 1
ATOM 1488 N N . CYS A 1 177 ? -5.425 -7.859 -7.031 1.00 93.88 177 CYS A N 1
ATOM 1489 C CA . CYS A 1 177 ? -5.160 -7.383 -8.376 1.00 93.88 177 CYS A CA 1
ATOM 1490 C C . CYS A 1 177 ? -3.685 -7.550 -8.751 1.00 93.88 177 CYS A C 1
ATOM 1492 O O . CYS A 1 177 ? -2.786 -7.587 -7.906 1.00 93.88 177 CYS A O 1
ATOM 1494 N N . SER A 1 178 ? -3.449 -7.673 -10.054 1.00 93.94 178 SER A N 1
ATOM 1495 C CA . SER A 1 178 ? -2.125 -7.692 -10.671 1.00 93.94 178 SER A CA 1
ATOM 1496 C C . SER A 1 178 ? -2.118 -6.636 -11.763 1.00 93.94 178 SER A C 1
ATOM 1498 O O . SER A 1 178 ? -3.010 -6.628 -12.611 1.00 93.94 178 SER A O 1
ATOM 1500 N N . TYR A 1 179 ? -1.135 -5.751 -11.722 1.00 93.25 179 TYR A N 1
ATOM 1501 C CA . TYR A 1 179 ? -1.014 -4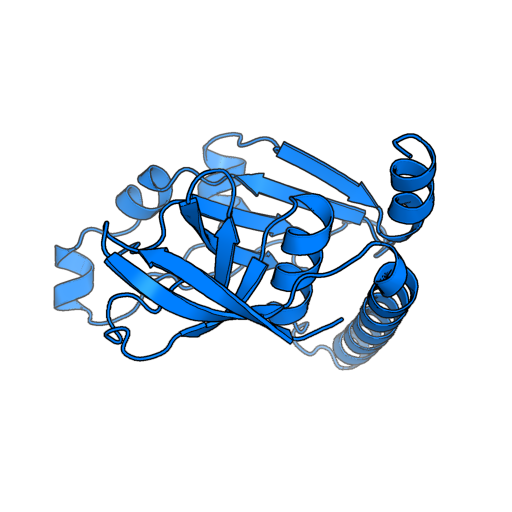.632 -12.640 1.00 93.25 179 TYR A CA 1
ATOM 1502 C C . TYR A 1 179 ? 0.352 -4.642 -13.304 1.00 93.25 179 TYR A C 1
ATOM 1504 O O . TYR A 1 179 ? 1.310 -5.219 -12.786 1.00 93.25 179 TYR A O 1
ATOM 1512 N N . ASN A 1 180 ? 0.430 -3.948 -14.431 1.00 92.81 180 ASN A N 1
ATOM 1513 C CA . ASN A 1 180 ? 1.680 -3.508 -15.014 1.00 92.81 180 ASN A CA 1
ATOM 1514 C C . ASN A 1 180 ? 1.625 -1.984 -15.142 1.00 92.81 180 ASN A C 1
ATOM 1516 O O . ASN A 1 180 ? 0.655 -1.449 -15.678 1.00 92.81 180 ASN A O 1
ATOM 1520 N N . LEU A 1 181 ? 2.637 -1.296 -14.612 1.00 91.69 181 LEU A N 1
ATOM 1521 C CA . LEU A 1 181 ? 2.694 0.164 -14.570 1.00 91.69 181 LEU A CA 1
ATOM 1522 C C . LEU A 1 181 ? 2.566 0.795 -15.965 1.00 91.69 181 LEU A C 1
ATOM 1524 O O . LEU A 1 181 ? 1.867 1.795 -16.118 1.00 91.69 181 LEU A O 1
ATOM 1528 N N . TYR A 1 182 ? 3.176 0.181 -16.980 1.00 90.50 182 TYR A N 1
ATOM 1529 C CA . TYR A 1 182 ? 3.155 0.669 -18.359 1.00 90.50 182 TYR A CA 1
ATOM 1530 C C . TYR A 1 182 ? 1.773 0.496 -19.020 1.00 90.50 182 TYR A C 1
ATOM 1532 O O . TYR A 1 182 ? 1.366 1.315 -19.847 1.00 90.50 182 TYR A O 1
ATOM 1540 N N . ASP A 1 183 ? 1.003 -0.507 -18.588 1.00 90.12 183 ASP A N 1
ATOM 1541 C CA . ASP A 1 183 ? -0.332 -0.807 -19.123 1.00 90.12 183 ASP A CA 1
ATOM 1542 C C . ASP A 1 183 ? -1.456 0.009 -18.468 1.00 90.12 183 ASP A C 1
ATOM 1544 O O . ASP A 1 183 ? -2.573 0.058 -18.996 1.00 90.12 183 ASP A O 1
ATOM 1548 N N . LEU A 1 184 ? -1.188 0.686 -17.341 1.00 85.81 184 LEU A N 1
ATOM 1549 C CA . LEU A 1 184 ? -2.189 1.521 -16.662 1.00 85.81 184 LEU A CA 1
ATOM 1550 C C . LEU A 1 184 ? -2.716 2.646 -17.571 1.00 85.81 184 LEU A C 1
ATOM 1552 O O . LEU A 1 184 ? -3.854 3.075 -17.420 1.00 85.81 184 LEU A O 1
ATOM 1556 N N . THR A 1 185 ? -1.956 3.069 -18.581 1.00 66.25 185 THR A N 1
ATOM 1557 C CA . THR A 1 185 ? -2.397 4.034 -19.607 1.00 66.25 185 THR A CA 1
ATOM 1558 C C . THR A 1 185 ? -3.638 3.557 -20.387 1.00 66.25 185 THR A C 1
ATOM 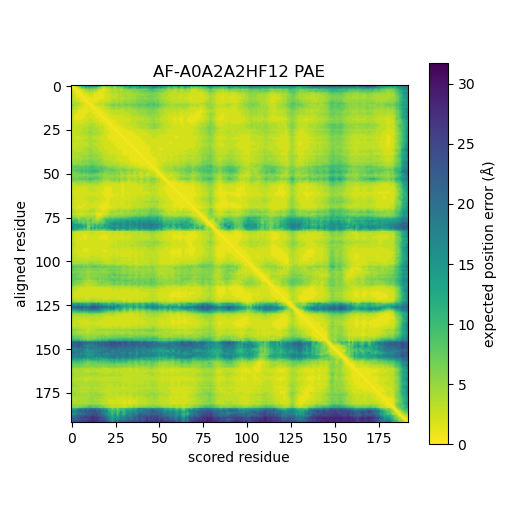1560 O O . THR A 1 185 ? -4.519 4.347 -20.743 1.00 66.25 185 THR A O 1
ATOM 1563 N N . SER A 1 186 ? -3.746 2.247 -20.629 1.00 55.66 186 SER A N 1
ATOM 1564 C CA . SER A 1 186 ? -4.768 1.645 -21.495 1.00 55.66 186 SER A CA 1
ATOM 1565 C C . SER A 1 186 ? -6.096 1.380 -20.780 1.00 55.66 186 SER A C 1
ATOM 1567 O O . SER A 1 186 ? -7.145 1.311 -21.427 1.00 55.66 186 SER A O 1
ATOM 1569 N N . SER A 1 187 ? -6.085 1.238 -19.453 1.00 55.00 187 SER A N 1
ATOM 1570 C CA . SER A 1 187 ? -7.279 0.955 -18.646 1.00 55.00 187 SER A CA 1
ATOM 1571 C C . SER A 1 187 ? -8.114 2.206 -18.350 1.00 55.00 187 SER A C 1
ATOM 1573 O O . SER A 1 187 ? -9.342 2.118 -18.346 1.00 55.00 187 SER A O 1
ATOM 1575 N N . TYR A 1 188 ? -7.496 3.383 -18.202 1.00 51.03 188 TYR A N 1
ATOM 1576 C CA . TYR A 1 188 ? -8.224 4.645 -17.981 1.00 51.03 188 TYR A CA 1
ATOM 1577 C C . TYR A 1 188 ? -8.857 5.231 -19.251 1.00 51.03 188 TYR A C 1
ATOM 1579 O O . TYR A 1 188 ? -9.801 6.010 -19.161 1.00 51.03 188 TYR A O 1
ATOM 1587 N N . SER A 1 189 ? -8.415 4.804 -20.436 1.00 41.16 189 SER A N 1
ATOM 1588 C CA . SER A 1 189 ? -9.004 5.230 -21.717 1.00 41.16 189 SER A CA 1
ATOM 1589 C C . SER A 1 189 ? -10.345 4.548 -22.038 1.00 41.16 189 SER A C 1
ATOM 1591 O O . SER A 1 189 ? -11.018 4.942 -22.984 1.00 41.16 189 SER A O 1
ATOM 1593 N N . LYS A 1 190 ? -10.740 3.510 -21.283 1.00 37.03 190 LYS A N 1
ATOM 1594 C CA . LYS A 1 190 ? -11.982 2.742 -21.509 1.00 37.03 190 LYS A CA 1
ATOM 1595 C C . LYS A 1 190 ? -13.139 3.108 -20.573 1.00 37.03 190 LYS A C 1
ATOM 1597 O O . LYS A 1 190 ? -14.241 2.614 -20.784 1.00 37.03 190 LYS A O 1
ATOM 1602 N N . ASN A 1 191 ? -12.896 3.951 -19.569 1.00 38.19 191 ASN A N 1
ATOM 1603 C CA . ASN A 1 191 ? -13.875 4.307 -18.534 1.00 38.19 191 ASN A CA 1
ATOM 1604 C C . ASN A 1 191 ? -14.239 5.807 -18.516 1.00 38.19 191 ASN A C 1
ATOM 1606 O O . ASN A 1 191 ? -14.858 6.250 -17.550 1.00 38.19 191 ASN A O 1
ATOM 1610 N N . ASN A 1 192 ? -13.875 6.561 -19.562 1.00 34.50 192 ASN A N 1
ATOM 1611 C CA . ASN A 1 192 ? -14.281 7.955 -19.783 1.00 34.50 192 ASN A CA 1
ATOM 1612 C C . ASN A 1 192 ? -15.185 8.067 -21.011 1.00 34.50 192 ASN A C 1
ATOM 1614 O O . ASN A 1 192 ? -14.777 7.546 -22.074 1.00 34.50 192 ASN A O 1
#

pLDDT: mean 87.25, std 12.03, range [34.5, 97.81]

Solvent-accessible surface area (backbone atoms only — not comparable to full-atom values): 11227 Å² total; per-residue (Å²): 117,56,79,43,81,43,80,44,56,56,96,93,38,81,33,54,26,41,26,39,47,57,50,82,89,40,46,70,56,52,52,54,51,52,53,56,49,48,56,51,38,54,53,30,52,75,73,71,46,79,74,81,66,62,56,74,56,50,45,48,53,50,15,48,80,67,70,26,29,30,58,77,45,62,54,95,61,57,79,88,75,62,68,45,46,31,35,31,80,87,79,53,38,36,23,33,70,46,65,40,63,53,89,77,45,83,43,74,48,70,89,78,62,78,33,74,41,40,37,40,36,42,43,50,55,96,82,60,90,76,47,48,36,32,38,26,73,48,65,65,67,62,59,61,72,72,55,54,74,65,59,36,70,75,66,76,50,71,53,74,47,28,57,53,61,71,42,31,60,68,66,68,61,66,60,78,46,76,50,38,63,80,55,53,67,65,60,62,68,74,78,112

Mean predicted aligned error: 5.8 Å

Secondary structure (DSSP, 8-state):
-EEEEEEEEETTEEEEEEEEE--GGGHHHHHHHHHHHHHHHHHHHHTTPPPPP-HHHHHHHHHHHHT-EEEEEETT--GGG---SEEETTTTEEEEEEEESSSS--EE--TT--SSEEEEEE---SS---SEEEEEEEPTHHHHTT--HHHHHHH-S--EE-IIIIIIITTTPPPSEEEEGGGHHHHHTT--

Sequence (192 aa):
MLVKQHEIMVDNKSYLADVTIPEPSDLDYFIQIYEKWFDLIELLDEFKCGRVCLSEFSELLFCLVNNCWRCNNIKNISKAYKDFDCYNPLTQKTIEIISTNVKEDITSFDPNLSWDELYFIDFYCDIEFNGSFKIYKIPKKYFQMLITKEEYNQQKKRPITSIKKDIISKYDIKPECSYNLYDLTSSYSKNN